Protein 2HDO (pdb70)

Secondary structure (DSSP, 8-state):
--SB---SBTTTEE-HHHHHH--HHHHTTT----HHHHHHH---TTT--TT---GGGHHHHHHHHHH----GGG-EEPTTHHHHHHHS-TTSB-EEE-SS-HHHHHH---S----EEE-GGGSS--TTSSHHHHHHHHHTT--GGGBEEEESSHHHHHHHHHHT-EEEEETT--TTGGGS--SEEESSGGGGGGG-

Sequence (196 aa):
TYQALFDIDGTLTNSQPAYTTVREVLATYGKPFSPAQAQKTFPAAEQATELGIAASEFDHFQQAQYEDVASHYDQIELYPGITSLFEQLPSELRLGIVTSSQRRNELESSGRSYPFRAVTISADDTPKRKPDPLPLLTALEKVNNVAPQNALFIGDSVSSDEQTAQAANVDFGLAVWGDPNADHQKVAHRRFQKPLDILELF

Radius of gyration: 16.52 Å; Cα contacts (8 Å, |Δi|>4): 335; chains: 1; bounding box: 40×35×42 Å

Structure (mmCIF, N/CA/C/O backbone):
data_2HDO
#
_entry.id   2HDO
#
_cell.length_a   86.890
_cell.length_b   86.890
_cell.length_c   47.190
_cell.angle_alpha   90.000
_cell.angle_beta   90.000
_cell.angle_gamma   120.000
#
_symmetry.space_group_name_H-M   'P 61'
#
loop_
_entity.id
_entity.type
_entity.pdbx_description
1 polymer 'Phosphoglycolate phosphatase'
2 non-polymer 'PHOSPHATE ION'
3 water water
#
loop_
_atom_site.group_PDB
_atom_site.id
_atom_site.type_symbol
_atom_site.label_atom_id
_atom_site.label_alt_id
_atom_site.label_comp_id
_atom_site.label_asym_id
_atom_site.label_entity_id
_atom_site.label_seq_id
_atom_site.pdbx_PDB_ins_code
_atom_site.Cartn_x
_atom_site.Cartn_y
_atom_site.Cartn_z
_atom_site.occupancy
_atom_site.B_iso_or_equiv
_atom_site.auth_seq_id
_atom_site.auth_comp_id
_atom_site.auth_asym_id
_atom_site.auth_atom_id
_atom_site.pdbx_PDB_model_num
ATOM 6 N N . THR A 1 3 ? 32.506 38.108 38.024 1.00 30.55 2 THR A N 1
ATOM 7 C CA . THR A 1 3 ? 32.126 37.314 36.838 1.00 28.03 2 THR A CA 1
ATOM 8 C C . THR A 1 3 ? 31.677 35.883 37.228 1.00 27.17 2 THR A C 1
ATOM 9 O O . THR A 1 3 ? 31.435 35.585 38.390 1.00 31.01 2 THR A O 1
ATOM 13 N N . TYR A 1 4 ? 31.587 34.993 36.258 1.00 20.79 3 TYR A N 1
ATOM 14 C CA . TYR A 1 4 ? 30.957 33.691 36.479 1.00 16.69 3 TYR A CA 1
ATOM 15 C C . TYR A 1 4 ? 31.903 32.655 37.108 1.00 15.18 3 TYR A C 1
ATOM 16 O O . TYR A 1 4 ? 33.117 32.683 36.874 1.00 15.79 3 TYR A O 1
ATOM 25 N N . GLN A 1 5 ? 31.309 31.741 37.891 1.00 12.52 4 GLN A N 1
ATOM 26 C CA . GLN A 1 5 ? 32.004 30.586 38.451 1.00 13.51 4 GLN A CA 1
ATOM 27 C C . GLN A 1 5 ? 31.926 29.342 37.557 1.00 13.28 4 GLN A C 1
ATOM 28 O O . GLN A 1 5 ? 32.758 28.437 37.679 1.00 12.96 4 GLN A O 1
ATOM 34 N N . ALA A 1 6 ? 30.909 29.292 36.697 1.00 14.39 5 ALA A N 1
ATOM 35 C CA . ALA A 1 6 ? 30.732 28.166 35.813 1.00 12.63 5 ALA A CA 1
ATOM 36 C C . ALA A 1 6 ? 30.289 28.611 34.441 1.00 12.82 5 ALA A C 1
ATOM 37 O O . ALA A 1 6 ? 29.509 29.571 34.301 1.00 12.29 5 ALA A O 1
ATOM 39 N N . LEU A 1 7 ? 30.770 27.874 33.446 1.00 11.25 6 LEU A N 1
ATOM 40 C CA . LEU A 1 7 ? 30.332 27.987 32.066 1.00 10.73 6 LEU A CA 1
ATOM 41 C C . LEU A 1 7 ? 29.845 26.638 31.610 1.00 13.22 6 LEU A C 1
ATOM 42 O O . LEU A 1 7 ? 30.587 25.670 31.682 1.00 13.84 6 LEU A O 1
ATOM 55 N N . PHE A 1 9 ? 28.076 24.602 28.332 1.00 12.23 8 PHE A N 1
ATOM 56 C CA . PHE A 1 9 ? 28.031 24.712 26.899 1.00 10.18 8 PHE A CA 1
ATOM 57 C C . PHE A 1 9 ? 27.071 23.671 26.315 1.00 13.00 8 PHE A C 1
ATOM 58 O O . PHE A 1 9 ? 27.067 22.531 26.729 1.00 12.17 8 PHE A O 1
ATOM 66 N N . ASP A 1 10 ? 26.292 24.096 25.335 1.00 14.02 9 ASP A N 1
ATOM 67 C CA . ASP A 1 10 ? 25.685 23.157 24.346 1.00 16.88 9 ASP A CA 1
ATOM 68 C C . ASP A 1 10 ? 26.744 22.681 23.355 1.00 17.09 9 ASP A C 1
ATOM 69 O O . ASP A 1 10 ? 27.787 23.305 23.234 1.00 17.40 9 ASP A O 1
ATOM 74 N N . ILE A 1 11 ? 26.500 21.586 22.625 1.00 16.60 10 ILE A N 1
ATOM 75 C CA . ILE A 1 11 ? 27.483 21.091 21.690 1.00 15.07 10 ILE A CA 1
ATOM 76 C C . ILE A 1 11 ? 27.155 21.548 20.272 1.00 15.04 10 ILE A C 1
ATOM 77 O O . ILE A 1 11 ? 27.911 22.291 19.647 1.00 15.95 10 ILE A O 1
ATOM 82 N N . ASP A 1 12 ? 26.007 21.126 19.787 1.00 13.51 11 ASP A N 1
ATOM 83 C CA . ASP A 1 12 ? 25.690 21.306 18.365 1.00 16.74 11 ASP A CA 1
ATOM 84 C C . ASP A 1 12 ? 25.417 22.749 18.033 1.00 17.79 11 ASP A C 1
ATOM 85 O O . ASP A 1 12 ? 24.539 23.357 18.635 1.00 19.02 11 ASP A O 1
ATOM 90 N N . GLY A 1 13 ? 26.145 23.308 17.062 1.00 15.50 12 GLY A N 1
ATOM 91 C CA . GLY A 1 13 ? 25.991 24.729 16.729 1.00 16.91 12 GLY A CA 1
ATOM 92 C C . GLY A 1 13 ? 26.711 25.704 17.627 1.00 15.61 12 GLY A C 1
ATOM 93 O O . GLY A 1 13 ? 26.585 26.925 17.472 1.00 17.68 12 GLY A O 1
ATOM 94 N N . THR A 1 14 ? 27.483 25.180 18.577 1.00 13.88 13 THR A N 1
ATOM 95 C CA . THR A 1 14 ? 28.195 26.005 19.556 1.00 13.70 13 THR A CA 1
ATOM 96 C C . THR A 1 14 ? 29.664 25.565 19.597 1.00 13.22 13 THR A C 1
ATOM 97 O O . THR A 1 14 ? 30.549 26.318 19.239 1.00 14.80 13 THR A O 1
ATOM 101 N N . LEU A 1 15 ? 29.926 24.332 20.000 1.00 12.47 14 LEU A N 1
ATOM 102 C CA . LEU A 1 15 ? 31.269 23.756 19.982 1.00 12.30 14 LEU A CA 1
ATOM 103 C C . LEU A 1 15 ? 31.555 23.140 18.627 1.00 11.71 14 LEU A C 1
ATOM 104 O O . LEU A 1 15 ? 32.652 23.312 18.079 1.00 13.14 14 LEU A O 1
ATOM 109 N N . THR A 1 16 ? 30.593 22.377 18.123 1.00 12.78 15 THR A N 1
ATOM 110 C CA . THR A 1 16 ? 30.750 21.701 16.850 1.00 12.93 15 THR A CA 1
ATOM 111 C C . THR A 1 16 ? 29.890 22.280 15.769 1.00 13.57 15 THR A C 1
ATOM 112 O O . THR A 1 16 ? 28.722 22.684 15.996 1.00 13.25 15 THR A O 1
ATOM 116 N N . ASN A 1 17 ? 30.487 22.278 14.591 1.00 13.39 16 ASN A N 1
ATOM 117 C CA . ASN A 1 17 ? 29.815 22.676 13.369 1.00 13.46 16 ASN A CA 1
ATOM 118 C C . ASN A 1 17 ? 29.152 21.451 12.759 1.00 13.92 16 ASN A C 1
ATOM 119 O O . ASN A 1 17 ? 29.618 20.917 11.756 1.00 14.65 16 ASN A O 1
ATOM 124 N N . SER A 1 18 ? 28.059 21.048 13.388 1.00 13.23 17 SER A N 1
ATOM 125 C CA . SER A 1 18 ? 27.391 19.778 13.057 1.00 13.05 17 SER A CA 1
ATOM 126 C C . SER A 1 18 ? 26.207 19.833 12.074 1.00 11.99 17 SER A C 1
ATOM 127 O O . SER A 1 18 ? 25.693 18.782 11.705 1.00 12.24 17 SER A O 1
ATOM 130 N N . GLN A 1 19 ? 25.777 21.012 11.651 1.00 12.00 18 GLN A N 1
ATOM 131 C CA . GLN A 1 19 ? 24.636 21.117 10.786 1.00 13.51 18 GLN A CA 1
ATOM 132 C C . GLN A 1 19 ? 24.868 20.379 9.486 1.00 12.56 18 GLN A C 1
ATOM 133 O O . GLN A 1 19 ? 23.939 19.756 8.966 1.00 13.91 18 GLN A O 1
ATOM 139 N N . PRO A 1 20 ? 26.057 20.491 8.883 1.00 13.27 19 PRO A N 1
ATOM 140 C CA . PRO A 1 20 ? 26.230 19.686 7.658 1.00 14.59 19 PRO A CA 1
ATOM 141 C C . PRO A 1 20 ? 25.988 18.176 7.831 1.00 13.55 19 PRO A C 1
ATOM 142 O O . PRO A 1 20 ? 25.250 17.577 7.044 1.00 13.76 19 PRO A O 1
ATOM 146 N N . ALA A 1 21 ? 26.600 17.563 8.838 1.00 14.46 20 ALA A N 1
ATOM 147 C CA . ALA A 1 21 ? 26.391 16.117 9.117 1.00 12.51 20 ALA A CA 1
ATOM 148 C C . ALA A 1 21 ? 24.928 15.826 9.449 1.00 14.64 20 ALA A C 1
ATOM 149 O O . ALA A 1 21 ? 24.342 14.867 8.927 1.00 16.00 20 ALA A O 1
ATOM 151 N N . TYR A 1 22 ? 24.314 16.693 10.261 1.00 13.93 21 TYR A N 1
ATOM 152 C CA . TYR A 1 22 ? 22.890 16.574 10.573 1.00 14.59 21 TYR A CA 1
ATOM 153 C C . TYR A 1 22 ? 22.047 16.511 9.318 1.00 14.16 21 TYR A C 1
ATOM 154 O O . TYR A 1 22 ? 21.101 15.719 9.219 1.00 15.26 21 TYR A O 1
ATOM 163 N N . THR A 1 23 ? 22.378 17.383 8.386 1.00 10.25 22 THR A N 1
ATOM 164 C CA . THR A 1 23 ? 21.625 17.479 7.158 1.00 14.05 22 THR A CA 1
ATOM 165 C C . THR A 1 23 ? 21.672 16.153 6.406 1.00 11.05 22 THR A C 1
ATOM 166 O O . THR A 1 23 ? 20.654 15.642 5.980 1.00 13.65 22 THR A O 1
ATOM 170 N N . THR A 1 24 ? 22.880 15.625 6.218 1.00 13.12 23 THR A N 1
ATOM 171 C CA . THR A 1 24 ? 23.100 14.360 5.503 1.00 14.25 23 THR A CA 1
ATOM 172 C C . THR A 1 24 ? 22.332 13.212 6.200 1.00 10.43 23 THR A C 1
ATOM 173 O O . THR A 1 24 ? 21.659 12.419 5.590 1.00 15.14 23 THR A O 1
ATOM 177 N N . VAL A 1 25 ? 22.410 13.173 7.511 1.00 11.55 24 VAL A N 1
ATOM 178 C CA . VAL A 1 25 ? 21.849 12.074 8.266 1.00 12.75 24 VAL A CA 1
ATOM 179 C C . VAL A 1 25 ? 20.331 12.177 8.212 1.00 13.40 24 VAL A C 1
ATOM 180 O O . VAL A 1 25 ? 19.653 11.209 7.929 1.00 12.23 24 VAL A O 1
ATOM 192 N N . ARG A 1 27 ? 18.428 13.567 6.035 1.00 11.98 26 ARG A N 1
ATOM 193 C CA . ARG A 1 27 ? 17.930 13.315 4.666 1.00 11.56 26 ARG A CA 1
ATOM 194 C C . ARG A 1 27 ? 17.836 11.808 4.468 1.00 12.82 26 ARG A C 1
ATOM 195 O O . ARG A 1 27 ? 16.882 11.289 3.854 1.00 17.67 26 ARG A O 1
ATOM 203 N N . GLU A 1 28 ? 18.840 11.097 4.967 1.00 13.36 27 GLU A N 1
ATOM 204 C CA . GLU A 1 28 ? 18.905 9.654 4.823 1.00 14.61 27 GLU A CA 1
ATOM 205 C C . GLU A 1 28 ? 17.765 8.968 5.606 1.00 13.89 27 GLU A C 1
ATOM 206 O O . GLU A 1 28 ? 17.073 8.126 5.072 1.00 15.42 27 GLU A O 1
ATOM 212 N N . VAL A 1 29 ? 17.561 9.359 6.861 1.00 11.90 28 VAL A N 1
ATOM 213 C CA . VAL A 1 29 ? 16.416 8.859 7.642 1.00 11.31 28 VAL A CA 1
ATOM 214 C C . VAL A 1 29 ? 15.089 9.199 6.987 1.00 14.27 28 VAL A C 1
ATOM 215 O O . VAL A 1 29 ? 14.202 8.355 6.861 1.00 13.09 28 VAL A O 1
ATOM 219 N N . LEU A 1 30 ? 14.934 10.453 6.579 1.00 11.63 29 LEU A N 1
ATOM 220 C CA . LEU A 1 30 ? 13.668 10.894 6.018 1.00 14.67 29 LEU A CA 1
ATOM 221 C C . LEU A 1 30 ? 13.273 10.147 4.768 1.00 13.96 29 LEU A C 1
ATOM 222 O O . LEU A 1 30 ? 12.096 9.947 4.510 1.00 13.55 29 LEU A O 1
ATOM 227 N N . ALA A 1 31 ? 14.245 9.697 3.988 1.00 14.31 30 ALA A N 1
ATOM 228 C CA . ALA A 1 31 ? 13.953 8.900 2.805 1.00 15.49 30 ALA A CA 1
ATOM 229 C C . ALA A 1 31 ? 13.149 7.630 3.154 1.00 15.27 30 ALA A C 1
ATOM 230 O O . ALA A 1 31 ? 12.296 7.218 2.383 1.00 16.72 30 ALA A O 1
ATOM 232 N N . THR A 1 32 ? 13.372 7.050 4.336 1.00 14.78 31 THR A N 1
ATOM 233 C CA . THR A 1 32 ? 12.642 5.823 4.748 1.00 13.91 31 THR A CA 1
ATOM 234 C C . THR A 1 32 ? 11.183 6.102 5.207 1.00 13.31 31 THR A C 1
ATOM 235 O O . THR A 1 32 ? 10.423 5.168 5.503 1.00 14.23 31 THR A O 1
ATOM 239 N N . TYR A 1 33 ? 10.830 7.380 5.286 1.00 13.18 32 TYR A N 1
ATOM 240 C CA . TYR A 1 33 ? 9.476 7.873 5.587 1.00 15.20 32 TYR A CA 1
ATOM 241 C C . TYR A 1 33 ? 8.910 8.566 4.355 1.00 15.61 32 TYR A C 1
ATOM 242 O O . TYR A 1 33 ? 7.906 9.255 4.443 1.00 18.83 32 TYR A O 1
ATOM 251 N N . GLY A 1 34 ? 9.564 8.406 3.210 1.00 16.52 33 GLY A N 1
ATOM 252 C CA . GLY A 1 34 ? 9.075 8.923 1.955 1.00 18.79 33 GLY A CA 1
ATOM 253 C C . GLY A 1 34 ? 9.097 10.423 1.845 1.00 20.26 33 GLY A C 1
ATOM 254 O O . GLY A 1 34 ? 8.266 11.001 1.159 1.00 24.50 33 GLY A O 1
ATOM 255 N N . LYS A 1 35 ? 10.063 11.057 2.511 1.00 17.08 34 LYS A N 1
ATOM 256 C CA . LYS A 1 35 ? 10.120 12.514 2.568 1.00 18.13 34 LYS A CA 1
ATOM 257 C C . LYS A 1 35 ? 11.487 13.017 2.126 1.00 17.99 34 LYS A C 1
ATOM 258 O O . LYS A 1 35 ? 12.489 12.409 2.441 1.00 17.14 34 LYS A O 1
ATOM 264 N N . PRO A 1 36 ? 11.519 14.146 1.397 1.00 19.04 35 PRO A N 1
ATOM 265 C CA . PRO A 1 36 ? 12.777 14.807 1.087 1.00 20.18 35 PRO A CA 1
ATOM 266 C C . PRO A 1 36 ? 13.194 15.658 2.283 1.00 20.47 35 PRO A C 1
ATOM 267 O O . PRO A 1 36 ? 12.497 15.683 3.277 1.00 20.11 35 PRO A O 1
ATOM 271 N N . PHE A 1 37 ? 14.321 16.340 2.169 1.00 17.28 36 PHE A N 1
ATOM 272 C CA . PHE A 1 37 ? 14.811 17.227 3.210 1.00 16.97 36 PHE A CA 1
ATOM 273 C C . PHE A 1 37 ? 15.563 18.354 2.523 1.00 21.57 36 PHE A C 1
ATOM 274 O O . PHE A 1 37 ? 16.701 18.172 2.109 1.00 19.01 36 PHE A O 1
ATOM 282 N N . SER A 1 38 ? 14.900 19.500 2.374 1.00 22.19 37 SER A N 1
ATOM 283 C CA . SER A 1 38 ? 15.510 20.664 1.767 1.00 21.07 37 SER A CA 1
ATOM 284 C C . SER A 1 38 ? 16.493 21.353 2.718 1.00 22.05 37 SER A C 1
ATOM 285 O O . SER A 1 38 ? 16.427 21.202 3.949 1.00 23.73 37 SER A O 1
ATOM 288 N N . PRO A 1 39 ? 17.419 22.123 2.153 1.00 22.55 38 PRO A N 1
ATOM 289 C CA . PRO A 1 39 ? 18.292 23.008 2.909 1.00 21.91 38 PRO A CA 1
ATOM 290 C C . PRO A 1 39 ? 17.545 23.932 3.879 1.00 21.40 38 PRO A C 1
ATOM 291 O O . PRO A 1 39 ? 17.966 24.076 5.041 1.00 19.45 38 PRO A O 1
ATOM 295 N N . ALA A 1 40 ? 16.447 24.526 3.421 1.00 22.88 39 ALA A N 1
ATOM 296 C CA . ALA A 1 40 ? 15.579 25.337 4.283 1.00 20.95 39 ALA A CA 1
ATOM 297 C C . ALA A 1 40 ? 15.086 24.544 5.479 1.00 20.48 39 ALA A C 1
ATOM 298 O O . ALA A 1 40 ? 15.107 25.043 6.612 1.00 18.87 39 ALA A O 1
ATOM 300 N N . GLN A 1 41 ? 14.650 23.317 5.232 1.00 18.40 40 GLN A N 1
ATOM 301 C CA . GLN A 1 41 ? 14.152 22.462 6.303 1.00 15.76 40 GLN A CA 1
ATOM 302 C C . GLN A 1 41 ? 15.254 22.069 7.277 1.00 16.52 40 GLN A C 1
ATOM 303 O O . GLN A 1 41 ? 15.024 21.990 8.471 1.00 16.76 40 GLN A O 1
ATOM 309 N N . ALA A 1 42 ? 16.453 21.851 6.765 1.00 17.99 41 ALA A N 1
ATOM 310 C CA . ALA A 1 42 ? 17.616 21.542 7.592 1.00 16.22 41 ALA A CA 1
ATOM 311 C C . ALA A 1 42 ? 17.974 22.712 8.503 1.00 17.18 41 ALA A C 1
ATOM 312 O O . ALA A 1 42 ? 18.181 22.530 9.717 1.00 18.03 41 ALA A O 1
ATOM 314 N N . GLN A 1 43 ? 17.976 23.921 7.935 1.00 17.50 42 GLN A N 1
ATOM 315 C CA . GLN A 1 43 ? 18.239 25.131 8.721 1.00 20.28 42 GLN A CA 1
ATOM 316 C C . GLN A 1 43 ? 17.191 25.347 9.808 1.00 18.26 42 GLN A C 1
ATOM 317 O O . GLN A 1 43 ? 17.522 25.695 10.951 1.00 18.04 42 GLN A O 1
ATOM 321 N N . LYS A 1 44 ? 15.936 25.144 9.453 1.00 18.03 43 LYS A N 1
ATOM 322 C CA . LYS A 1 44 ? 14.821 25.322 10.384 1.00 17.68 43 LYS A CA 1
ATOM 323 C C . LYS A 1 44 ? 14.858 24.326 11.524 1.00 16.90 43 LYS A C 1
ATOM 324 O O . LYS A 1 44 ? 14.654 24.705 12.693 1.00 16.40 43 LYS A O 1
ATOM 328 N N . THR A 1 45 ? 15.111 23.049 11.218 1.00 14.25 44 THR A N 1
ATOM 329 C CA . THR A 1 45 ? 14.956 21.986 12.229 1.00 12.79 44 THR A CA 1
ATOM 330 C C . THR A 1 45 ? 16.210 21.719 13.068 1.00 13.52 44 THR A C 1
ATOM 331 O O . THR A 1 45 ? 16.111 21.185 14.181 1.00 13.85 44 THR A O 1
ATOM 335 N N . PHE A 1 46 ? 17.375 22.119 12.591 1.00 14.48 45 PHE A N 1
ATOM 336 C CA . PHE A 1 46 ? 18.609 21.820 13.288 1.00 13.48 45 PHE A CA 1
ATOM 337 C C . PHE A 1 46 ? 18.630 22.209 14.764 1.00 13.42 45 PHE A C 1
ATOM 338 O O . PHE A 1 46 ? 19.046 21.427 15.592 1.00 16.43 45 PHE A O 1
ATOM 346 N N . PRO A 1 47 ? 18.218 23.449 15.097 1.00 14.57 46 PRO A N 1
ATOM 347 C CA . PRO A 1 47 ? 18.253 23.876 16.500 1.00 15.06 46 PRO A CA 1
ATOM 348 C C . PRO A 1 47 ? 17.086 23.376 17.384 1.00 17.52 46 PRO A C 1
ATOM 349 O O . PRO A 1 47 ? 17.042 23.668 18.603 1.00 17.97 46 PRO A O 1
ATOM 361 N N . ALA A 1 49 ? 14.452 20.801 19.418 1.00 19.91 48 ALA A N 1
ATOM 362 C CA . ALA A 1 49 ? 14.363 19.500 20.095 1.00 18.60 48 ALA A CA 1
ATOM 363 C C . ALA A 1 49 ? 13.828 18.494 19.090 1.00 16.89 48 ALA A C 1
ATOM 364 O O . ALA A 1 49 ? 13.011 18.850 18.277 1.00 18.10 48 ALA A O 1
ATOM 366 N N . ALA A 1 50 ? 14.233 17.247 19.209 1.00 17.95 49 ALA A N 1
ATOM 367 C CA . ALA A 1 50 ? 13.843 16.237 18.235 1.00 18.05 49 ALA A CA 1
ATOM 368 C C . ALA A 1 50 ? 12.335 16.099 18.097 1.00 18.90 49 ALA A C 1
ATOM 369 O O . ALA A 1 50 ? 11.828 15.912 16.994 1.00 19.89 49 ALA A O 1
ATOM 371 N N . GLU A 1 51 ? 11.637 16.161 19.218 1.00 19.11 50 GLU A N 1
ATOM 372 C CA . GLU A 1 51 ? 10.163 16.021 19.227 1.00 20.97 50 GLU A CA 1
ATOM 373 C C . GLU A 1 51 ? 9.527 17.157 18.381 1.00 19.21 50 GLU A C 1
ATOM 374 O O . GLU A 1 51 ? 8.600 16.923 17.611 1.00 17.69 50 GLU A O 1
ATOM 378 N N . GLN A 1 52 ? 10.042 18.381 18.496 1.00 17.51 51 GLN A N 1
ATOM 379 C CA . GLN A 1 52 ? 9.559 19.494 17.686 1.00 15.72 51 GLN A CA 1
ATOM 380 C C . GLN A 1 52 ? 9.877 19.325 16.200 1.00 12.99 51 GLN A C 1
ATOM 381 O O . GLN A 1 52 ? 9.045 19.540 15.313 1.00 15.04 51 GLN A O 1
ATOM 387 N N . ALA A 1 53 ? 11.116 18.948 15.920 1.00 12.31 52 ALA A N 1
ATOM 388 C CA . ALA A 1 53 ? 11.535 18.766 14.545 1.00 12.83 52 ALA A CA 1
ATOM 389 C C . ALA A 1 53 ? 10.734 17.664 13.856 1.00 11.84 52 ALA A C 1
ATOM 390 O O . ALA A 1 53 ? 10.326 17.813 12.720 1.00 13.10 52 ALA A O 1
ATOM 400 N N . THR A 1 55 ? 7.841 16.646 14.576 1.00 12.69 54 THR A N 1
ATOM 401 C CA . THR A 1 55 ? 6.489 17.157 14.414 1.00 10.78 54 THR A CA 1
ATOM 402 C C . THR A 1 55 ? 6.446 18.101 13.189 1.00 13.23 54 THR A C 1
ATOM 403 O O . THR A 1 55 ? 5.584 17.987 12.328 1.00 13.50 54 THR A O 1
ATOM 407 N N . GLU A 1 56 ? 7.406 19.012 13.108 1.00 12.12 55 GLU A N 1
ATOM 408 C CA . GLU A 1 56 ? 7.445 19.992 12.047 1.00 11.31 55 GLU A CA 1
ATOM 409 C C . GLU A 1 56 ? 7.537 19.314 10.694 1.00 12.30 55 GLU A C 1
ATOM 410 O O . GLU A 1 56 ? 6.949 19.796 9.739 1.00 15.44 55 GLU A O 1
ATOM 416 N N . LEU A 1 57 ? 8.273 18.200 10.646 1.00 12.44 56 LEU A N 1
ATOM 417 C CA . LEU A 1 57 ? 8.471 17.455 9.404 1.00 13.87 56 LEU A CA 1
ATOM 418 C C . LEU A 1 57 ? 7.314 16.514 9.039 1.00 15.21 56 LEU A C 1
ATOM 419 O O . LEU A 1 57 ? 7.349 15.868 7.984 1.00 18.34 56 LEU A O 1
ATOM 424 N N . GLY A 1 58 ? 6.318 16.407 9.904 1.00 14.12 57 GLY A N 1
ATOM 425 C CA . GLY A 1 58 ? 5.117 15.632 9.607 1.00 13.83 57 GLY A CA 1
ATOM 426 C C . GLY A 1 58 ? 5.280 14.133 9.766 1.00 13.47 57 GLY A C 1
ATOM 427 O O . GLY A 1 58 ? 4.508 13.366 9.212 1.00 16.22 57 GLY A O 1
ATOM 428 N N . ILE A 1 59 ? 6.257 13.720 10.554 1.00 12.85 58 ILE A N 1
ATOM 429 C CA . ILE A 1 59 ? 6.420 12.315 10.891 1.00 14.52 58 ILE A CA 1
ATOM 430 C C . ILE A 1 59 ? 5.237 11.824 11.724 1.00 15.64 58 ILE A C 1
ATOM 431 O O . ILE A 1 59 ? 4.807 12.499 12.674 1.00 16.03 58 ILE A O 1
ATOM 436 N N . ALA A 1 60 ? 4.697 10.656 11.366 1.00 15.04 59 ALA A N 1
ATOM 437 C CA . ALA A 1 60 ? 3.636 10.043 12.164 1.00 16.54 59 ALA A CA 1
ATOM 438 C C . ALA A 1 60 ? 4.068 9.968 13.633 1.00 13.74 59 ALA A C 1
ATOM 439 O O . ALA A 1 60 ? 5.171 9.509 13.934 1.00 17.47 59 ALA A O 1
ATOM 441 N N . ALA A 1 61 ? 3.221 10.416 14.558 1.00 15.74 60 ALA A N 1
ATOM 442 C CA . ALA A 1 61 ? 3.627 10.536 15.955 1.00 17.11 60 ALA A CA 1
ATOM 443 C C . ALA A 1 61 ? 4.026 9.169 16.583 1.00 20.52 60 ALA A C 1
ATOM 444 O O . ALA A 1 61 ? 4.870 9.099 17.478 1.00 20.43 60 ALA A O 1
ATOM 446 N N . SER A 1 62 ? 3.404 8.100 16.105 1.00 20.01 61 SER A N 1
ATOM 447 C CA . SER A 1 62 ? 3.709 6.738 16.542 1.00 20.70 61 SER A CA 1
ATOM 448 C C . SER A 1 62 ? 5.095 6.234 16.113 1.00 22.55 61 SER A C 1
ATOM 449 O O . SER A 1 62 ? 5.566 5.214 16.615 1.00 21.21 61 SER A O 1
ATOM 452 N N . GLU A 1 63 ? 5.736 6.940 15.187 1.00 20.08 62 GLU A N 1
ATOM 453 C CA . GLU A 1 63 ? 7.022 6.517 14.625 1.00 18.15 62 GLU A CA 1
ATOM 454 C C . GLU A 1 63 ? 8.233 7.267 15.185 1.00 17.38 62 GLU A C 1
ATOM 455 O O . GLU A 1 63 ? 9.367 7.013 14.771 1.00 16.51 62 GLU A O 1
ATOM 459 N N . PHE A 1 64 ? 8.009 8.184 16.128 1.00 17.53 63 PHE A N 1
ATOM 460 C CA . PHE A 1 64 ? 9.054 9.038 16.659 1.00 15.32 63 PHE A CA 1
ATOM 461 C C . PHE A 1 64 ? 10.218 8.250 17.259 1.00 14.36 63 PHE A C 1
ATOM 462 O O . PHE A 1 64 ? 11.382 8.570 17.004 1.00 16.20 63 PHE A O 1
ATOM 470 N N . ASP A 1 65 ? 9.926 7.206 18.037 1.00 14.74 64 ASP A N 1
ATOM 471 C CA . ASP A 1 65 ? 11.002 6.453 18.694 1.00 17.20 64 ASP A CA 1
ATOM 472 C C . ASP A 1 65 ? 11.877 5.742 17.661 1.00 17.35 64 ASP A C 1
ATOM 473 O O . ASP A 1 65 ? 13.104 5.734 17.779 1.00 17.82 64 ASP A O 1
ATOM 478 N N . HIS A 1 66 ? 11.245 5.192 16.633 1.00 16.96 65 HIS A N 1
ATOM 479 C CA . HIS A 1 66 ? 11.990 4.524 15.567 1.00 17.63 65 HIS A CA 1
ATOM 480 C C . HIS A 1 66 ? 12.852 5.491 14.786 1.00 16.24 65 HIS A C 1
ATOM 481 O O . HIS A 1 66 ? 14.042 5.243 14.595 1.00 15.40 65 HIS A O 1
ATOM 488 N N . PHE A 1 67 ? 12.254 6.601 14.368 1.00 13.98 66 PHE A N 1
ATOM 489 C CA . PHE A 1 67 ? 12.989 7.679 13.690 1.00 13.84 66 PHE A CA 1
ATOM 490 C C . PHE A 1 67 ? 14.244 8.078 14.468 1.00 13.49 66 PHE A C 1
ATOM 491 O O . PHE A 1 67 ? 15.326 8.181 13.908 1.00 14.84 66 PHE A O 1
ATOM 499 N N . GLN A 1 68 ? 14.113 8.287 15.773 1.00 15.19 67 GLN A N 1
ATOM 500 C CA A GLN A 1 68 ? 15.267 8.716 16.559 0.50 14.97 67 GLN A CA 1
ATOM 501 C CA B GLN A 1 68 ? 15.239 8.691 16.616 0.50 16.72 67 GLN A CA 1
ATOM 502 C C . GLN A 1 68 ? 16.343 7.631 16.641 1.00 14.92 67 GLN A C 1
ATOM 503 O O . GLN A 1 68 ? 17.528 7.951 16.633 1.00 17.91 67 GLN A O 1
ATOM 514 N N . ALA A 1 69 ? 15.936 6.364 16.683 1.00 17.24 68 ALA A N 1
ATOM 515 C CA . ALA A 1 69 ? 16.871 5.245 16.680 1.00 14.71 68 ALA A CA 1
ATOM 516 C C . ALA A 1 69 ? 17.649 5.189 15.357 1.00 15.71 68 ALA A C 1
ATOM 517 O O . ALA A 1 69 ? 18.854 5.008 15.336 1.00 17.17 68 ALA A O 1
ATOM 519 N N . GLN A 1 70 ? 16.939 5.340 14.254 1.00 15.02 69 GLN A N 1
ATOM 520 C CA . GLN A 1 70 ? 17.584 5.399 12.954 1.00 13.24 69 GLN A CA 1
ATOM 521 C C . GLN A 1 70 ? 18.592 6.532 12.891 1.00 14.37 69 GLN A C 1
ATOM 522 O O . GLN A 1 70 ? 19.716 6.348 12.416 1.00 15.56 69 GLN A O 1
ATOM 528 N N . TYR A 1 71 ? 18.192 7.692 13.396 1.00 13.80 70 TYR A N 1
ATOM 529 C CA . TYR A 1 71 ? 19.021 8.853 13.339 1.00 13.31 70 TYR A CA 1
ATOM 530 C C . TYR A 1 71 ? 20.282 8.590 14.091 1.00 13.72 70 TYR A C 1
ATOM 531 O O . TYR A 1 71 ? 21.369 8.900 13.600 1.00 13.92 70 TYR A O 1
ATOM 540 N N . GLU A 1 72 ? 20.158 8.034 15.301 1.00 15.14 71 GLU A N 1
ATOM 541 C CA . GLU A 1 72 ? 21.365 7.803 16.102 1.00 17.68 71 GLU A CA 1
ATOM 542 C C . GLU A 1 72 ? 22.297 6.780 15.449 1.00 16.73 71 GLU A C 1
ATOM 543 O O . GLU A 1 72 ? 23.525 6.910 15.480 1.00 17.77 71 GLU A O 1
ATOM 546 N N . ASP A 1 73 ? 21.695 5.767 14.844 1.00 17.24 72 ASP A N 1
ATOM 547 C CA . ASP A 1 73 ? 22.463 4.722 14.165 1.00 17.57 72 ASP A CA 1
ATOM 548 C C . ASP A 1 73 ? 23.279 5.241 12.994 1.00 16.14 72 ASP A C 1
ATOM 549 O O . ASP A 1 73 ? 24.455 4.913 12.866 1.00 20.96 72 ASP A O 1
ATOM 554 N N . VAL A 1 74 ? 22.678 6.097 12.175 1.00 13.71 73 VAL A N 1
ATOM 555 C CA . VAL A 1 74 ? 23.346 6.681 11.015 1.00 15.04 73 VAL A CA 1
ATOM 556 C C . VAL A 1 74 ? 24.368 7.727 11.423 1.00 13.33 73 VAL A C 1
ATOM 557 O O . VAL A 1 74 ? 25.480 7.783 10.888 1.00 16.42 73 VAL A O 1
ATOM 569 N N . ALA A 1 76 ? 26.167 7.847 13.964 1.00 15.19 75 ALA A N 1
ATOM 570 C CA . ALA A 1 76 ? 27.402 7.304 14.538 1.00 17.31 75 ALA A CA 1
ATOM 571 C C . ALA A 1 76 ? 28.453 6.959 13.450 1.00 15.73 75 ALA A C 1
ATOM 572 O O . ALA A 1 76 ? 29.646 6.767 13.755 1.00 15.27 75 ALA A O 1
ATOM 574 N N . SER A 1 77 ? 28.054 6.974 12.181 1.00 16.52 76 SER A N 1
ATOM 575 C CA . SER A 1 77 ? 29.008 6.895 11.058 1.00 14.73 76 SER A CA 1
ATOM 576 C C . SER A 1 77 ? 29.505 8.216 10.480 1.00 17.80 76 SER A C 1
ATOM 577 O O . SER A 1 77 ? 30.240 8.204 9.489 1.00 17.71 76 SER A O 1
ATOM 580 N N . HIS A 1 78 ? 29.108 9.336 11.069 1.00 13.30 77 HIS A N 1
ATOM 581 C CA . HIS A 1 78 ? 29.361 10.664 10.482 1.00 13.84 77 HIS A CA 1
ATOM 582 C C . HIS A 1 78 ? 30.133 11.626 11.361 1.00 15.64 77 HIS A C 1
ATOM 583 O O . HIS A 1 78 ? 30.237 12.794 11.037 1.00 16.70 77 HIS A O 1
ATOM 590 N N . TYR A 1 79 ? 30.699 11.160 12.459 1.00 16.20 78 TYR A N 1
ATOM 591 C CA . TYR A 1 79 ? 31.458 12.059 13.314 1.00 17.29 78 TYR A CA 1
ATOM 592 C C . TYR A 1 79 ? 32.634 12.709 12.600 1.00 20.17 78 TYR A C 1
ATOM 593 O O . TYR A 1 79 ? 33.009 13.850 12.942 1.00 21.86 78 TYR A O 1
ATOM 602 N N . ASP A 1 80 ? 33.218 12.037 11.612 1.00 21.15 79 ASP A N 1
ATOM 603 C CA . ASP A 1 80 ? 34.329 12.644 10.849 1.00 21.86 79 ASP A CA 1
ATOM 604 C C . ASP A 1 80 ? 33.891 13.799 9.924 1.00 24.36 79 ASP A C 1
ATOM 605 O O . ASP A 1 80 ? 34.742 14.507 9.368 1.00 29.35 79 ASP A O 1
ATOM 607 N N . GLN A 1 81 ? 32.586 13.957 9.724 1.00 20.74 80 GLN A N 1
ATOM 608 C CA . GLN A 1 81 ? 32.002 15.066 8.978 1.00 22.30 80 GLN A CA 1
ATOM 609 C C . GLN A 1 81 ? 31.740 16.248 9.913 1.00 18.79 80 GLN A C 1
ATOM 610 O O . GLN A 1 81 ? 31.197 17.260 9.481 1.00 19.32 80 GLN A O 1
ATOM 616 N N . ILE A 1 82 ? 32.074 16.108 11.195 1.00 16.73 81 ILE A N 1
ATOM 617 C CA . ILE A 1 82 ? 31.830 17.156 12.191 1.00 13.51 81 ILE A CA 1
ATOM 618 C C . ILE A 1 82 ? 33.157 17.633 12.711 1.00 14.28 81 ILE A C 1
ATOM 619 O O . ILE A 1 82 ? 33.960 16.860 13.188 1.00 17.55 81 ILE A O 1
ATOM 624 N N . GLU A 1 83 ? 33.400 18.925 12.582 1.00 18.14 82 GLU A N 1
ATOM 625 C CA . GLU A 1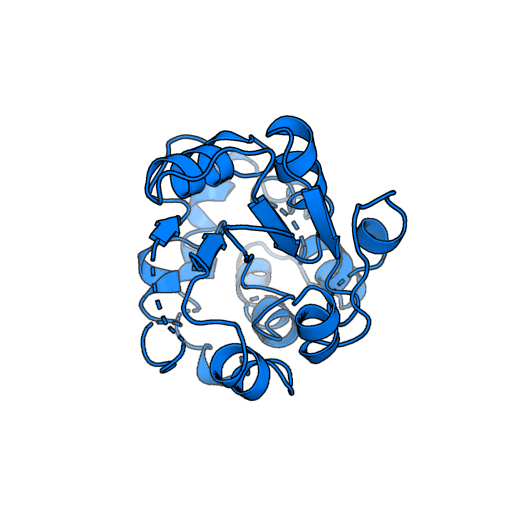 83 ? 34.619 19.514 13.101 1.00 18.41 82 GLU A CA 1
ATOM 626 C C . GLU A 1 83 ? 34.212 20.543 14.148 1.00 16.54 82 GLU A C 1
ATOM 627 O O . GLU A 1 83 ? 33.080 21.076 14.125 1.00 15.79 82 GLU A O 1
ATOM 631 N N . LEU A 1 84 ? 35.125 20.831 15.069 1.00 15.31 83 LEU A N 1
ATOM 632 C CA . LEU A 1 84 ? 34.947 21.997 15.948 1.00 15.88 83 LEU A CA 1
ATOM 633 C C . LEU A 1 84 ? 34.963 23.288 15.137 1.00 15.84 83 LEU A C 1
ATOM 634 O O . LEU A 1 84 ? 35.648 23.408 14.128 1.00 17.41 83 LEU A O 1
ATOM 639 N N . TYR A 1 85 ? 34.227 24.285 15.593 1.00 14.78 84 TYR A N 1
ATOM 640 C CA . TYR A 1 85 ? 34.418 25.646 15.067 1.00 14.52 84 TYR A CA 1
ATOM 641 C C . TYR A 1 85 ? 35.836 26.118 15.357 1.00 15.07 84 TYR A C 1
ATOM 642 O O . TYR A 1 85 ? 36.393 25.800 16.400 1.00 13.91 84 TYR A O 1
ATOM 651 N N . PRO A 1 86 ? 36.423 26.911 14.445 1.00 15.96 85 PRO A N 1
ATOM 652 C CA . PRO A 1 86 ? 37.738 27.472 14.755 1.00 14.59 85 PRO A CA 1
ATOM 653 C C . PRO A 1 86 ? 37.673 28.385 15.977 1.00 14.62 85 PRO A C 1
ATOM 654 O O . PRO A 1 86 ? 36.669 29.092 16.166 1.00 17.47 85 PRO A O 1
ATOM 658 N N . GLY A 1 87 ? 38.716 28.321 16.797 1.00 12.64 86 GLY A N 1
ATOM 659 C CA . GLY A 1 87 ? 38.849 29.113 18.008 1.00 14.06 86 GLY A CA 1
ATOM 660 C C . GLY A 1 87 ? 38.438 28.352 19.254 1.00 12.85 86 GLY A C 1
ATOM 661 O O . GLY A 1 87 ? 38.791 28.735 20.362 1.00 14.20 86 GLY A O 1
ATOM 662 N N . ILE A 1 88 ? 37.672 27.260 19.095 1.00 12.26 87 ILE A N 1
ATOM 663 C CA . ILE A 1 88 ? 37.209 26.509 20.260 1.00 12.64 87 ILE A CA 1
ATOM 664 C C . ILE A 1 88 ? 38.360 25.854 21.011 1.00 12.97 87 ILE A C 1
ATOM 665 O O . ILE A 1 88 ? 38.430 25.942 22.238 1.00 15.77 87 ILE A O 1
ATOM 670 N N . THR A 1 89 ? 39.302 25.236 20.304 1.00 13.88 88 THR A N 1
ATOM 671 C CA . THR A 1 89 ? 40.448 24.601 20.965 1.00 14.39 88 THR A CA 1
ATOM 672 C C . THR A 1 89 ? 41.298 25.637 21.751 1.00 15.10 88 THR A C 1
ATOM 673 O O . THR A 1 89 ? 41.727 25.369 22.887 1.00 16.55 88 THR A O 1
ATOM 677 N N . SER A 1 90 ? 41.495 26.817 21.145 1.00 17.24 89 SER A N 1
ATOM 678 C CA . SER A 1 90 ? 42.236 27.912 21.767 1.00 19.14 89 SER A CA 1
ATOM 679 C C . SER A 1 90 ? 41.507 28.456 22.969 1.00 18.08 89 SER A C 1
ATOM 680 O O . SER A 1 90 ? 42.099 28.880 23.955 1.00 19.13 89 SER A O 1
ATOM 683 N N . LEU A 1 91 ? 40.189 28.491 22.868 1.00 14.84 90 LEU A N 1
ATOM 684 C CA . LEU A 1 91 ? 39.377 28.976 23.960 1.00 14.39 90 LEU A CA 1
ATOM 685 C C . LEU A 1 91 ? 39.607 28.133 25.198 1.00 13.17 90 LEU A C 1
ATOM 686 O O . LEU A 1 91 ? 39.806 28.652 26.280 1.00 15.04 90 LEU A O 1
ATOM 691 N N . PHE A 1 92 ? 39.535 26.821 25.045 1.00 14.90 91 PHE A N 1
ATOM 692 C CA . PHE A 1 92 ? 39.661 25.926 26.176 1.00 15.64 91 PHE A CA 1
ATOM 693 C C . PHE A 1 92 ? 41.102 25.887 26.771 1.00 16.76 91 PHE A C 1
ATOM 694 O O . PHE A 1 92 ? 41.274 25.643 27.969 1.00 22.15 91 PHE A O 1
ATOM 702 N N . GLU A 1 93 ? 42.091 26.265 25.963 1.00 18.23 92 GLU A N 1
ATOM 703 C CA . GLU A 1 93 ? 43.463 26.471 26.472 1.00 16.93 92 GLU A CA 1
ATOM 704 C C . GLU A 1 93 ? 43.575 27.709 27.349 1.00 20.06 92 GLU A C 1
ATOM 705 O O . GLU A 1 93 ? 44.464 27.777 28.205 1.00 23.83 92 GLU A O 1
ATOM 711 N N . GLN A 1 94 ? 42.735 28.710 27.123 1.00 15.65 93 GLN A N 1
ATOM 712 C CA . GLN A 1 94 ? 42.900 30.009 27.776 1.00 15.89 93 GLN A CA 1
ATOM 713 C C . GLN A 1 94 ? 41.902 30.257 28.922 1.00 14.82 93 GLN A C 1
ATOM 714 O O . GLN A 1 94 ? 42.146 31.110 29.769 1.00 17.55 93 GLN A O 1
ATOM 720 N N . LEU A 1 95 ? 40.772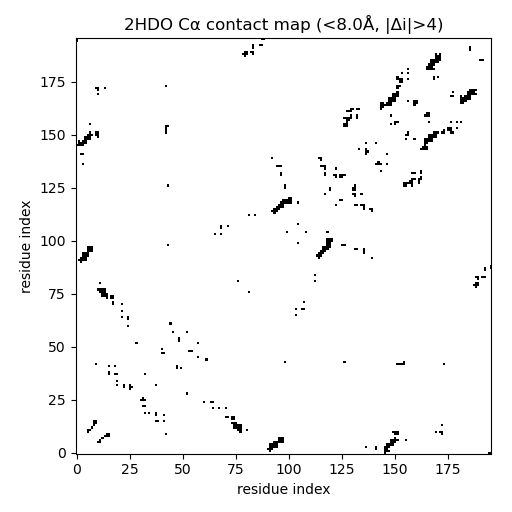 29.547 28.951 1.00 14.95 94 LEU A N 1
ATOM 721 C CA . LEU A 1 95 ? 39.779 29.790 30.022 1.00 17.41 94 LEU A CA 1
ATOM 722 C C . LEU A 1 95 ? 40.434 29.559 31.408 1.00 17.24 94 LEU A C 1
ATOM 723 O O . LEU A 1 95 ? 41.207 28.606 31.552 1.00 19.74 94 LEU A O 1
ATOM 728 N N . PRO A 1 96 ? 40.180 30.432 32.413 1.00 16.07 95 PRO A N 1
ATOM 729 C CA . PRO A 1 96 ? 40.771 30.249 33.734 1.00 16.51 95 PRO A CA 1
ATOM 730 C C . PRO A 1 96 ? 40.458 28.871 34.308 1.00 15.02 95 PRO A C 1
ATOM 731 O O . PRO A 1 96 ? 39.311 28.399 34.228 1.00 16.19 95 PRO A O 1
ATOM 735 N N . SER A 1 97 ? 41.473 28.271 34.925 1.00 13.06 96 SER A N 1
ATOM 736 C CA . SER A 1 97 ? 41.357 26.942 35.498 1.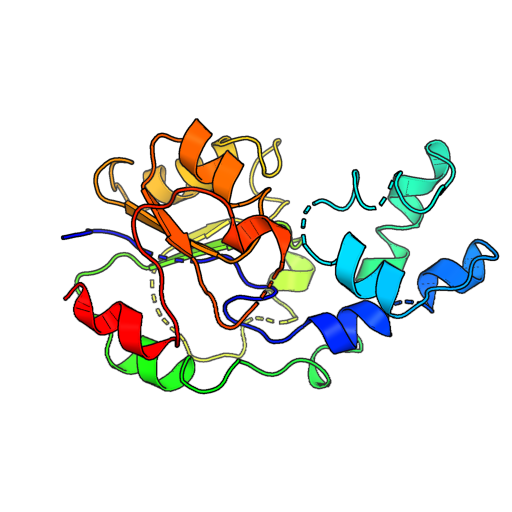00 15.52 96 SER A CA 1
ATOM 737 C C . SER A 1 97 ? 40.423 26.901 36.712 1.00 14.16 96 SER A C 1
ATOM 738 O O . SER A 1 97 ? 39.911 25.843 37.085 1.00 16.12 96 SER A O 1
ATOM 741 N N . GLU A 1 98 ? 40.204 28.056 37.321 1.00 15.33 97 GLU A N 1
ATOM 742 C CA . GLU A 1 98 ? 39.250 28.186 38.416 1.00 15.37 97 GLU A CA 1
ATOM 743 C C . GLU A 1 98 ? 37.780 27.928 37.997 1.00 15.00 97 GLU A C 1
ATOM 744 O O . GLU A 1 98 ? 36.963 27.576 38.842 1.00 18.45 97 GLU A O 1
ATOM 750 N N . LEU A 1 99 ? 37.447 28.082 36.717 1.00 12.30 98 LEU A N 1
ATOM 751 C CA . LEU A 1 99 ? 36.083 27.835 36.263 1.00 11.96 98 LEU A CA 1
ATOM 752 C C . LEU A 1 99 ? 35.664 26.383 36.392 1.00 12.36 98 LEU A C 1
ATOM 753 O O . LEU A 1 99 ? 36.469 25.462 36.232 1.00 14.94 98 LEU A O 1
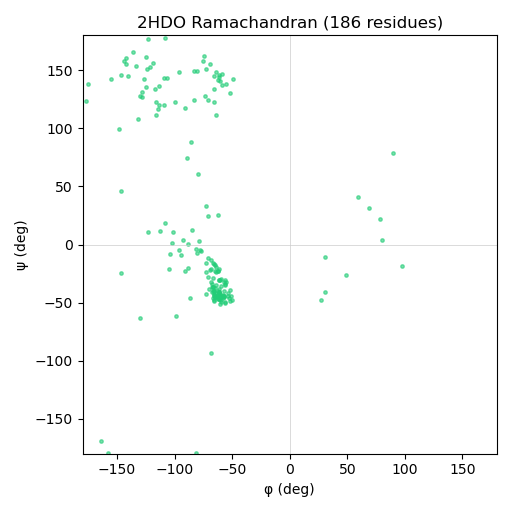ATOM 758 N N . ARG A 1 100 ? 34.393 26.169 36.698 1.00 10.43 99 ARG A N 1
ATOM 759 C CA . ARG A 1 100 ? 33.786 24.869 36.482 1.00 11.28 99 ARG A CA 1
ATOM 760 C C . ARG A 1 100 ? 33.178 24.850 35.102 1.00 12.06 99 ARG A C 1
ATOM 761 O O . ARG A 1 100 ? 32.297 25.658 34.791 1.00 15.25 99 ARG A O 1
ATOM 769 N N . LEU A 1 101 ? 33.677 23.963 34.252 1.00 10.05 100 LEU A N 1
ATOM 770 C CA . LEU A 1 101 ? 33.216 23.886 32.881 1.00 10.35 100 LEU A CA 1
ATOM 771 C C . LEU A 1 101 ? 32.343 22.630 32.736 1.00 12.02 100 LEU A C 1
ATOM 772 O O . LEU A 1 101 ? 32.605 21.583 33.351 1.00 13.26 100 LEU A O 1
ATOM 777 N N . GLY A 1 102 ? 31.296 22.727 31.936 1.00 10.52 101 GLY A N 1
ATOM 778 C CA . GLY A 1 102 ? 30.541 21.543 31.606 1.00 11.90 101 GLY A CA 1
ATOM 779 C C . GLY A 1 102 ? 29.736 21.652 30.312 1.00 11.61 101 GLY A C 1
ATOM 780 O O . GLY A 1 102 ? 29.699 22.694 29.621 1.00 11.44 101 GLY A O 1
ATOM 781 N N . ILE A 1 103 ? 29.055 20.555 30.046 1.00 11.97 102 ILE A N 1
ATOM 782 C CA . ILE A 1 103 ? 28.248 20.371 28.873 1.00 14.97 102 ILE A CA 1
ATOM 783 C C . ILE A 1 103 ? 26.819 19.979 29.291 1.00 13.00 102 ILE A C 1
ATOM 784 O O . ILE A 1 103 ? 26.608 19.149 30.167 1.00 13.81 102 ILE A O 1
ATOM 789 N N . VAL A 1 104 ? 25.837 20.592 28.652 1.00 12.79 103 VAL A N 1
ATOM 790 C CA . VAL A 1 104 ? 24.433 20.223 28.819 1.00 12.84 103 VAL A CA 1
ATOM 791 C C . VAL A 1 104 ? 23.841 20.089 27.429 1.00 14.26 103 VAL A C 1
ATOM 792 O O . VAL A 1 104 ? 23.639 21.079 26.713 1.00 17.08 103 VAL A O 1
ATOM 796 N N . THR A 1 105 ? 23.585 18.854 27.032 1.00 13.51 104 THR A N 1
ATOM 797 C CA . THR A 1 105 ? 23.253 18.558 25.635 1.00 12.07 104 THR A CA 1
ATOM 798 C C . THR A 1 105 ? 22.029 17.640 25.581 1.00 14.37 104 THR A C 1
ATOM 799 O O . THR A 1 105 ? 21.796 16.841 26.465 1.00 13.67 104 THR A O 1
ATOM 803 N N . SER A 1 106 ? 21.307 17.740 24.472 1.00 15.30 105 SER A N 1
ATOM 804 C CA A SER A 1 106 ? 20.201 16.845 24.192 0.50 15.74 105 SER A CA 1
ATOM 805 C CA B SER A 1 106 ? 20.210 16.829 24.204 0.50 15.10 105 SER A CA 1
ATOM 806 C C . SER A 1 106 ? 20.685 15.565 23.520 1.00 14.65 105 SER A C 1
ATOM 807 O O . SER A 1 106 ? 19.890 14.647 23.297 1.00 18.25 105 SER A O 1
ATOM 812 N N . GLN A 1 107 ? 21.973 15.491 23.173 1.00 15.55 106 GLN A N 1
ATOM 813 C CA . GLN A 1 107 ? 22.527 14.237 22.639 1.00 15.77 106 GLN A CA 1
ATOM 814 C C . GLN A 1 107 ? 22.408 13.103 23.657 1.00 15.47 106 GLN A C 1
ATOM 815 O O . GLN A 1 107 ? 22.513 13.351 24.827 1.00 16.72 106 GLN A O 1
ATOM 821 N N . ARG A 1 108 ? 22.154 11.873 23.192 1.00 17.40 107 ARG A N 1
ATOM 822 C CA . ARG A 1 108 ? 22.173 10.705 24.075 1.00 17.51 107 ARG A CA 1
ATOM 823 C C . ARG A 1 108 ? 23.606 10.434 24.512 1.00 15.52 107 ARG A C 1
ATOM 824 O O . ARG A 1 108 ? 24.555 10.841 23.863 1.00 15.92 107 ARG A O 1
ATOM 829 N N . ARG A 1 109 ? 23.767 9.782 25.655 1.00 15.86 108 ARG A N 1
ATOM 830 C CA . ARG A 1 109 ? 25.090 9.548 26.195 1.00 15.23 108 ARG A CA 1
ATOM 831 C C . ARG A 1 109 ? 25.992 8.795 25.201 1.00 16.58 108 ARG A C 1
ATOM 832 O O . ARG A 1 109 ? 27.161 9.131 25.032 1.00 15.93 108 ARG A O 1
ATOM 840 N N . ASN A 1 110 ? 25.450 7.761 24.572 1.00 16.76 109 ASN A N 1
ATOM 841 C CA . ASN A 1 110 ? 26.224 6.978 23.634 1.00 18.49 109 ASN A CA 1
ATOM 842 C C . ASN A 1 110 ? 26.770 7.855 22.517 1.00 14.87 109 ASN A C 1
ATOM 843 O O . ASN A 1 110 ? 27.917 7.719 22.162 1.00 17.54 109 ASN A O 1
ATOM 848 N N . GLU A 1 111 ? 25.953 8.751 21.985 1.00 16.82 110 GLU A N 1
ATOM 849 C CA . GLU A 1 111 ? 26.366 9.665 20.94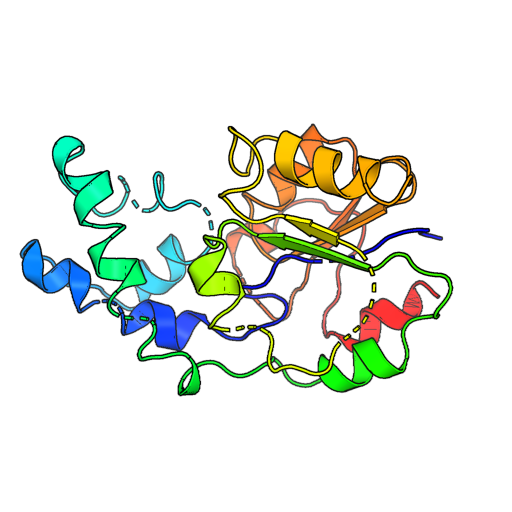7 1.00 17.41 110 GLU A CA 1
ATOM 850 C C . GLU A 1 111 ? 27.381 10.664 21.446 1.00 16.86 110 GLU A C 1
ATOM 851 O O . GLU A 1 111 ? 28.344 11.010 20.737 1.00 17.70 110 GLU A O 1
ATOM 857 N N . LEU A 1 112 ? 27.169 11.169 22.665 1.00 17.14 111 LEU A N 1
ATOM 858 C CA . LEU A 1 112 ? 28.094 12.115 23.241 1.00 19.64 111 LEU A CA 1
ATOM 859 C C . LEU A 1 112 ? 29.470 11.483 23.391 1.00 19.54 111 LEU A C 1
ATOM 860 O O . LEU A 1 112 ? 30.484 12.053 23.009 1.00 18.86 111 LEU A O 1
ATOM 865 N N . GLU A 1 113 ? 29.503 10.275 23.922 1.00 18.23 112 GLU A N 1
ATOM 866 C CA . GLU A 1 113 ? 30.751 9.563 24.103 1.00 17.86 112 GLU A CA 1
ATOM 867 C C . GLU A 1 113 ? 31.479 9.251 22.797 1.00 18.86 112 GLU A C 1
ATOM 868 O O . GLU A 1 113 ? 32.654 9.579 22.643 1.00 19.85 112 GLU A O 1
ATOM 874 N N A SER A 1 114 ? 30.785 8.613 21.864 0.50 19.09 113 SER A N 1
ATOM 875 N N B SER A 1 114 ? 30.775 8.639 21.846 0.50 18.57 113 SER A N 1
ATOM 876 C CA A SER A 1 114 ? 31.384 8.288 20.583 0.50 17.75 113 SER A CA 1
ATOM 877 C CA B SER A 1 114 ? 31.384 8.262 20.571 0.50 16.46 113 SER A CA 1
ATOM 878 C C A SER A 1 114 ? 31.872 9.546 19.848 0.50 16.74 113 SER A C 1
ATOM 879 C C B SER A 1 114 ? 31.744 9.468 19.674 0.50 16.48 113 SER A C 1
ATOM 880 O O A SER A 1 114 ? 32.986 9.563 19.341 0.50 17.12 113 SER A O 1
ATOM 881 O O B SER A 1 114 ? 32.613 9.347 18.812 0.50 15.56 113 SER A O 1
ATOM 886 N N . GLY A 1 115 ? 31.060 10.597 19.844 1.00 16.63 114 GLY A N 1
ATOM 887 C CA . GLY A 1 115 ? 31.352 11.791 19.057 1.00 15.54 114 GLY A CA 1
ATOM 888 C C . GLY A 1 115 ? 32.381 12.705 19.664 1.00 17.29 114 GLY A C 1
ATOM 889 O O . GLY A 1 115 ? 33.107 13.372 18.916 1.00 19.58 114 GLY A O 1
ATOM 898 N N . ARG A 1 117 ? 34.382 12.057 22.970 1.00 23.30 116 ARG A N 1
ATOM 899 C CA . ARG A 1 117 ? 35.249 11.694 24.076 1.00 26.74 116 ARG A CA 1
ATOM 900 C C . ARG A 1 117 ? 36.741 11.873 23.720 1.00 28.68 116 ARG A C 1
ATOM 901 O O . ARG A 1 117 ? 37.566 12.133 24.612 1.00 31.61 116 ARG A O 1
ATOM 909 N N . SER A 1 118 ? 37.066 11.785 22.435 1.00 28.45 117 SER A N 1
ATOM 910 C CA . SER A 1 118 ? 38.430 11.927 21.956 1.00 30.09 117 SER A CA 1
ATOM 911 C C . SER A 1 118 ? 39.013 13.351 21.980 1.00 30.00 117 SER A C 1
ATOM 912 O O . SER A 1 118 ? 40.242 13.494 21.997 1.00 30.87 117 SER A O 1
ATOM 915 N N . TYR A 1 119 ? 38.171 14.391 21.965 1.00 24.62 118 TYR A N 1
ATOM 916 C CA . TYR A 1 119 ? 38.666 15.769 22.042 1.00 21.86 118 TYR A CA 1
ATOM 917 C C . TYR A 1 119 ? 39.320 16.034 23.389 1.00 19.81 118 TYR A C 1
ATOM 918 O O . TYR A 1 119 ? 38.698 15.853 24.443 1.00 18.36 118 TYR A O 1
ATOM 927 N N . PRO A 1 120 ? 40.588 16.453 23.364 1.00 19.69 119 PRO A N 1
ATOM 928 C CA . PRO A 1 120 ? 41.286 16.690 24.630 1.00 19.66 119 PRO A CA 1
ATOM 929 C C . PRO A 1 120 ? 40.577 17.677 25.565 1.00 18.82 119 PRO A C 1
ATOM 930 O O . PRO A 1 120 ? 40.676 17.536 26.787 1.00 17.29 119 PRO A O 1
ATOM 934 N N . PHE A 1 121 ? 39.869 18.664 25.023 1.00 16.90 120 PHE A N 1
ATOM 935 C CA . PHE A 1 121 ? 39.217 19.645 25.910 1.00 18.74 120 PHE A CA 1
ATOM 936 C C . PHE A 1 121 ? 38.159 18.989 26.771 1.00 18.76 120 PHE A C 1
ATOM 937 O O . PHE A 1 121 ? 37.834 19.489 27.827 1.00 16.02 120 PHE A O 1
ATOM 969 N N . ARG A 1 124 ? 38.682 18.694 30.498 1.00 14.23 123 ARG A N 1
ATOM 970 C CA . ARG A 1 124 ? 38.468 19.877 31.357 1.00 13.71 123 ARG A CA 1
ATOM 971 C C . ARG A 1 124 ? 37.034 20.010 31.858 1.00 13.37 123 ARG A C 1
ATOM 972 O O . ARG A 1 124 ? 36.714 20.924 32.624 1.00 15.16 123 ARG A O 1
ATOM 988 N N . ALA A 1 126 ? 33.919 19.381 33.982 1.00 15.57 125 ALA A N 1
ATOM 989 C CA . ALA A 1 126 ? 33.606 18.978 35.343 1.00 13.87 125 ALA A CA 1
ATOM 990 C C . ALA A 1 126 ? 32.329 18.148 35.419 1.00 15.15 125 ALA A C 1
ATOM 991 O O . ALA A 1 126 ? 32.129 17.395 36.367 1.00 18.41 125 ALA A O 1
ATOM 993 N N . VAL A 1 127 ? 31.453 18.328 34.438 1.00 12.82 126 VAL A N 1
ATOM 994 C CA . VAL A 1 127 ? 30.162 17.635 34.369 1.00 12.86 126 VAL A CA 1
ATOM 995 C C . VAL A 1 127 ? 29.733 17.593 32.908 1.00 11.89 126 VAL A C 1
ATOM 996 O O . VAL A 1 127 ? 30.034 18.507 32.161 1.00 13.48 126 VAL A O 1
ATOM 1000 N N . THR A 1 128 ? 29.121 16.478 32.512 1.00 13.06 127 THR A N 1
ATOM 1001 C CA . THR A 1 128 ? 28.401 16.397 31.242 1.00 13.97 127 THR A CA 1
ATOM 1002 C C . THR A 1 128 ? 27.023 15.803 31.551 1.00 12.56 127 THR A C 1
ATOM 1003 O O . THR A 1 128 ? 26.899 14.792 32.242 1.00 14.92 127 THR A O 1
ATOM 1007 N N . ILE A 1 129 ? 25.989 16.511 31.096 1.00 11.33 128 ILE A N 1
ATOM 1008 C CA . ILE A 1 129 ? 24.619 16.060 31.178 1.00 11.82 128 ILE A CA 1
ATOM 1009 C C . ILE A 1 129 ? 24.122 15.819 29.781 1.00 13.55 128 ILE A C 1
ATOM 1010 O O . ILE A 1 129 ? 24.097 16.746 28.956 1.00 14.04 128 ILE A O 1
ATOM 1015 N N . SER A 1 130 ? 23.726 14.574 29.530 1.00 13.46 129 SER A N 1
ATOM 1016 C CA . SER A 1 130 ? 23.162 14.156 28.258 1.00 13.74 129 SER A CA 1
ATOM 1017 C C . SER A 1 130 ? 21.683 13.906 28.469 1.00 14.94 129 SER A C 1
ATOM 1018 O O . SER A 1 130 ? 21.161 13.985 29.593 1.00 13.26 129 SER A O 1
ATOM 1021 N N . ALA A 1 131 ? 21.009 13.557 27.390 1.00 14.02 130 ALA A N 1
ATOM 1022 C CA . ALA A 1 131 ? 19.582 13.249 27.433 1.00 16.93 130 ALA A CA 1
ATOM 1023 C C . ALA A 1 131 ? 19.296 12.143 28.425 1.00 20.68 130 ALA A C 1
ATOM 1024 O O . ALA A 1 131 ? 18.229 12.118 29.057 1.00 23.17 130 ALA A O 1
ATOM 1026 N N . ASP A 1 132 ? 20.264 11.248 28.596 1.00 20.48 131 ASP A N 1
ATOM 1027 C CA . ASP A 1 132 ? 20.108 10.072 29.453 1.00 21.47 131 ASP A CA 1
ATOM 1028 C C . ASP A 1 132 ? 20.238 10.340 30.952 1.00 20.78 131 ASP A C 1
ATOM 1029 O O . ASP A 1 132 ? 20.042 9.434 31.758 1.00 23.04 131 ASP A O 1
ATOM 1034 N N . ASP A 1 133 ? 20.565 11.565 31.343 1.00 18.36 132 ASP A N 1
ATOM 1035 C CA . ASP A 1 133 ? 20.948 11.813 32.717 1.00 17.70 132 ASP A CA 1
ATOM 1036 C C . ASP A 1 133 ? 19.874 12.484 33.571 1.00 22.46 132 ASP A C 1
ATOM 1037 O O . ASP A 1 133 ? 20.055 12.654 34.770 1.00 23.23 132 ASP A O 1
ATOM 1042 N N . THR A 1 134 ? 18.786 12.922 32.951 1.00 23.21 133 THR A N 1
ATOM 1043 C CA . THR A 1 134 ? 17.633 13.429 33.705 1.00 22.16 133 THR A CA 1
ATOM 1044 C C . THR A 1 134 ? 16.380 12.994 32.948 1.00 23.82 133 THR A C 1
ATOM 1045 O O . THR A 1 134 ? 16.437 12.737 31.741 1.00 19.86 133 THR A O 1
ATOM 1049 N N . PRO A 1 135 ? 15.236 12.937 33.639 1.00 23.22 134 PRO A N 1
ATOM 1050 C CA . PRO A 1 135 ? 14.000 12.567 32.963 1.00 24.06 134 PRO A CA 1
ATOM 1051 C C . PRO A 1 135 ? 13.324 13.673 32.143 1.00 23.28 134 PRO A C 1
ATOM 1052 O O . PRO A 1 135 ? 12.260 13.436 31.575 1.00 25.95 134 PRO A O 1
ATOM 1056 N N . LYS A 1 136 ? 13.932 14.855 32.047 1.00 22.71 135 LYS A N 1
ATOM 1057 C CA . LYS A 1 136 ? 13.344 15.945 31.293 1.00 22.39 135 LYS A CA 1
ATOM 1058 C C . LYS A 1 136 ? 14.351 16.416 30.265 1.00 22.09 135 LYS A C 1
ATOM 1059 O O . LYS A 1 136 ? 15.538 16.127 30.364 1.00 25.64 135 LYS A O 1
ATOM 1063 N N . ARG A 1 137 ? 13.864 17.116 29.267 1.00 20.69 136 ARG A N 1
ATOM 1064 C CA . ARG A 1 137 ? 14.704 17.554 28.159 1.00 20.24 136 ARG A CA 1
ATOM 1065 C C . ARG A 1 137 ? 14.573 19.058 28.054 1.00 17.88 136 ARG A C 1
ATOM 1066 O O . ARG A 1 137 ? 13.538 19.620 28.428 1.00 16.78 136 ARG A O 1
ATOM 1070 N N . LYS A 1 138 ? 15.632 19.699 27.566 1.00 17.25 137 LYS A N 1
ATOM 1071 C CA . LYS A 1 138 ? 15.549 21.105 27.196 1.00 16.93 137 LYS A CA 1
ATOM 1072 C C . LYS A 1 138 ? 14.307 21.292 26.316 1.00 17.97 137 LYS A C 1
ATOM 1073 O O . LYS A 1 138 ? 14.050 20.473 25.452 1.00 16.90 137 LYS A O 1
ATOM 1079 N N . PRO A 1 139 ? 13.573 22.409 26.458 1.00 17.02 138 PRO A N 1
ATOM 1080 C CA . PRO A 1 139 ? 13.806 23.599 27.254 1.00 16.21 138 PRO A CA 1
ATOM 1081 C C . PRO A 1 139 ? 13.360 23.548 28.696 1.00 15.52 138 PRO A C 1
ATOM 1082 O O . PRO A 1 139 ? 13.369 24.566 29.369 1.00 16.50 138 PRO A O 1
ATOM 1086 N N . ASP A 1 140 ? 13.032 22.370 29.204 1.00 14.22 139 ASP A N 1
ATOM 1087 C CA . ASP A 1 140 ? 12.858 22.255 30.658 1.00 15.73 139 ASP A CA 1
ATOM 1088 C C . ASP A 1 140 ? 14.204 22.628 31.342 1.00 15.37 139 ASP A C 1
ATOM 1089 O O . ASP A 1 140 ? 15.291 22.302 30.798 1.00 15.66 139 ASP A O 1
ATOM 1094 N N . PRO A 1 141 ? 14.150 23.349 32.472 1.00 15.33 140 PRO A N 1
ATOM 1095 C CA . PRO A 1 141 ? 15.398 23.753 33.136 1.00 14.75 140 PRO A CA 1
ATOM 1096 C C . PRO A 1 141 ? 16.176 22.642 33.859 1.00 16.46 140 PRO A C 1
ATOM 1097 O O . PRO A 1 141 ? 17.352 22.825 34.172 1.00 15.42 140 PRO A O 1
ATOM 1101 N N . LEU A 1 142 ? 15.542 21.505 34.122 1.00 14.52 141 LEU A N 1
ATOM 1102 C CA . LEU A 1 142 ? 16.138 20.451 34.949 1.00 14.91 141 LEU A CA 1
ATOM 1103 C C . LEU A 1 142 ? 17.547 20.015 34.487 1.00 15.31 141 LEU A C 1
ATOM 1104 O O . LEU A 1 142 ? 18.430 19.880 35.326 1.00 15.95 141 LEU A O 1
ATOM 1109 N N . PRO A 1 143 ? 17.759 19.786 33.170 1.00 15.53 142 PRO A N 1
ATOM 1110 C CA . PRO A 1 143 ? 19.118 19.361 32.811 1.00 15.91 142 PRO A CA 1
ATOM 1111 C C . PRO A 1 143 ? 20.207 20.413 33.172 1.00 15.57 142 PRO A C 1
ATOM 1112 O O . PRO A 1 143 ? 21.280 20.039 33.630 1.00 15.07 142 PRO A O 1
ATOM 1116 N N . LEU A 1 144 ? 19.932 21.704 32.952 1.00 15.10 143 LEU A N 1
ATOM 1117 C CA . LEU A 1 144 ? 20.879 22.757 33.328 1.00 11.99 143 LEU A CA 1
ATOM 1118 C C . LEU A 1 144 ? 21.069 22.867 34.844 1.00 12.07 143 LEU A C 1
ATOM 1119 O O . LEU A 1 144 ? 22.184 22.969 35.338 1.00 13.75 143 LEU A O 1
ATOM 1124 N N . LEU A 1 145 ? 19.972 22.801 35.577 1.00 13.33 144 LEU A N 1
ATOM 1125 C CA . LEU A 1 145 ? 20.049 22.910 37.006 1.00 12.66 144 LEU A CA 1
ATOM 1126 C C . LEU A 1 145 ? 20.758 21.668 37.579 1.00 13.21 144 LEU A C 1
ATOM 1127 O O . LEU A 1 145 ? 21.461 21.771 38.561 1.00 11.44 144 LEU A O 1
ATOM 1132 N N . THR A 1 146 ? 20.600 20.508 36.955 1.00 13.12 145 THR A N 1
ATOM 1133 C CA . THR A 1 146 ? 21.274 19.311 37.431 1.00 12.79 145 THR A CA 1
ATOM 1134 C C . THR A 1 146 ? 22.777 19.459 37.281 1.00 13.54 145 THR A C 1
ATOM 1135 O O . THR A 1 146 ? 23.539 19.167 38.188 1.00 14.07 145 THR A O 1
ATOM 1139 N N . ALA A 1 147 ? 23.205 19.994 36.151 1.00 11.04 146 ALA A N 1
ATOM 1140 C CA . ALA A 1 147 ? 24.626 20.198 35.894 1.00 11.91 146 ALA A CA 1
ATOM 1141 C C . ALA A 1 147 ? 25.209 21.127 36.926 1.00 13.31 146 ALA A C 1
ATOM 1142 O O . ALA A 1 147 ? 26.254 20.858 37.520 1.00 12.16 146 ALA A O 1
ATOM 1144 N N . LEU A 1 148 ? 24.509 22.223 37.194 1.00 12.79 147 LEU A N 1
ATOM 1145 C CA . LEU A 1 148 ? 25.035 23.184 38.147 1.00 10.20 147 LEU A CA 1
ATOM 1146 C C . LEU A 1 148 ? 25.083 22.659 39.600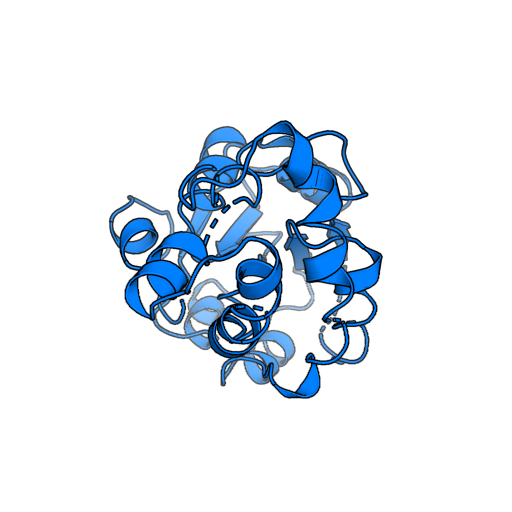 1.00 13.54 147 LEU A C 1
ATOM 1147 O O . LEU A 1 148 ? 26.028 22.909 40.321 1.00 12.84 147 LEU A O 1
ATOM 1152 N N . GLU A 1 149 ? 24.118 21.838 39.975 1.00 13.40 148 GLU A N 1
ATOM 1153 C CA . GLU A 1 149 ? 24.143 21.204 41.278 1.00 15.71 148 GLU A CA 1
ATOM 1154 C C . GLU A 1 149 ? 25.373 20.285 41.422 1.00 14.29 148 GLU A C 1
ATOM 1155 O O . GLU A 1 149 ? 25.999 20.253 42.466 1.00 17.15 148 GLU A O 1
ATOM 1158 N N . LYS A 1 150 ? 25.709 19.570 40.353 1.00 12.55 149 LYS A N 1
ATOM 1159 C CA . LYS A 1 150 ? 26.844 18.635 40.354 1.00 13.30 149 LYS A CA 1
ATOM 1160 C C . LYS A 1 150 ? 28.206 19.332 40.504 1.00 14.64 149 LYS A C 1
ATOM 1161 O O . LYS A 1 150 ? 29.133 18.724 41.016 1.00 17.34 149 LYS A O 1
ATOM 1165 N N . VAL A 1 151 ? 28.331 20.580 40.047 1.00 16.69 150 VAL A N 1
ATOM 1166 C CA . VAL A 1 151 ? 29.570 21.363 40.232 1.00 15.00 150 VAL A CA 1
ATOM 1167 C C . VAL A 1 151 ? 29.453 22.388 41.371 1.00 15.94 150 VAL A C 1
ATOM 1168 O O . VAL A 1 151 ? 30.372 23.185 41.571 1.00 18.62 150 VAL A O 1
ATOM 1172 N N . ASN A 1 152 ? 28.382 22.296 42.171 1.00 15.48 151 ASN A N 1
ATOM 1173 C CA A ASN A 1 152 ? 28.166 23.181 43.304 0.70 17.29 151 ASN A CA 1
ATOM 1174 C CA B ASN A 1 152 ? 28.145 23.184 43.301 0.30 15.13 151 ASN A CA 1
ATOM 1175 C C . ASN A 1 152 ? 28.303 24.656 42.945 1.00 17.56 151 ASN A C 1
ATOM 1176 O O . ASN A 1 152 ? 29.053 25.392 43.586 1.00 19.32 151 ASN A O 1
ATOM 1185 N N . VAL A 1 153 ? 27.584 25.079 41.916 1.00 14.07 152 VAL A N 1
ATOM 1186 C CA . VAL A 1 153 ? 27.542 26.470 41.520 1.00 13.32 152 VAL A CA 1
ATOM 1187 C C . VAL A 1 153 ? 26.093 26.876 41.403 1.00 14.68 152 VAL A C 1
ATOM 1188 O O . VAL A 1 153 ? 25.282 26.189 40.817 1.00 14.13 152 VAL A O 1
ATOM 1192 N N . ALA A 1 154 ? 25.766 27.999 42.020 1.00 15.79 153 ALA A N 1
ATOM 1193 C CA . ALA A 1 154 ? 24.419 28.534 41.996 1.00 14.25 153 ALA A CA 1
ATOM 1194 C C . ALA A 1 154 ? 24.071 29.123 40.616 1.00 11.46 153 ALA A C 1
ATOM 1195 O O . ALA A 1 154 ? 24.953 29.654 39.916 1.00 12.97 153 ALA A O 1
ATOM 1197 N N . PRO A 1 155 ? 22.779 29.092 40.246 1.00 11.26 154 PRO A N 1
ATOM 1198 C CA . PRO A 1 155 ? 22.332 29.607 38.941 1.00 14.69 154 PRO A CA 1
ATOM 1199 C C . PRO A 1 155 ? 22.813 31.024 38.661 1.00 14.05 154 PRO A C 1
ATOM 1200 O O . PRO A 1 155 ? 23.194 31.312 37.547 1.00 14.87 154 PRO A O 1
ATOM 1204 N N . GLN A 1 156 ? 22.824 31.878 39.674 1.00 14.69 155 GLN A N 1
ATOM 1205 C CA . GLN A 1 15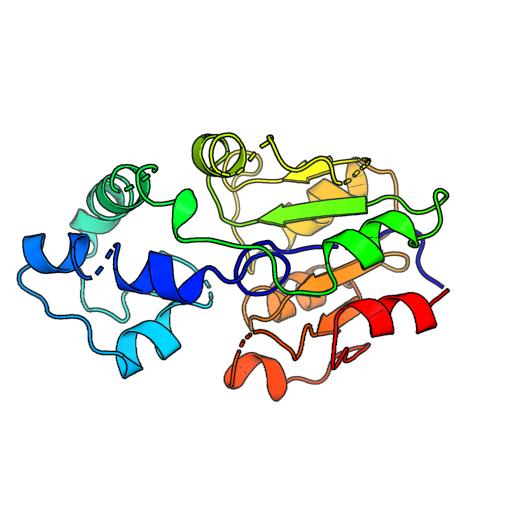6 ? 23.244 33.281 39.481 1.00 14.28 155 GLN A CA 1
ATOM 1206 C C . GLN A 1 156 ? 24.701 33.414 39.078 1.00 13.37 155 GLN A C 1
ATOM 1207 O O . GLN A 1 156 ? 25.102 34.462 38.542 1.00 16.02 155 GLN A O 1
ATOM 1213 N N . ASN A 1 157 ? 25.493 32.369 39.331 1.00 12.92 156 ASN A N 1
ATOM 1214 C CA . ASN A 1 157 ? 26.925 32.417 39.071 1.00 12.96 156 ASN A CA 1
ATOM 1215 C C . ASN A 1 157 ? 27.381 31.583 37.876 1.00 11.39 156 ASN A C 1
ATOM 1216 O O . ASN A 1 157 ? 28.554 31.288 37.729 1.00 12.88 156 ASN A O 1
ATOM 1221 N N . ALA A 1 158 ? 26.421 31.246 37.014 1.00 12.95 157 ALA A N 1
ATOM 1222 C CA . ALA A 1 158 ? 26.626 30.433 35.869 1.00 13.42 157 ALA A CA 1
ATOM 1223 C C . ALA A 1 158 ? 26.224 31.154 34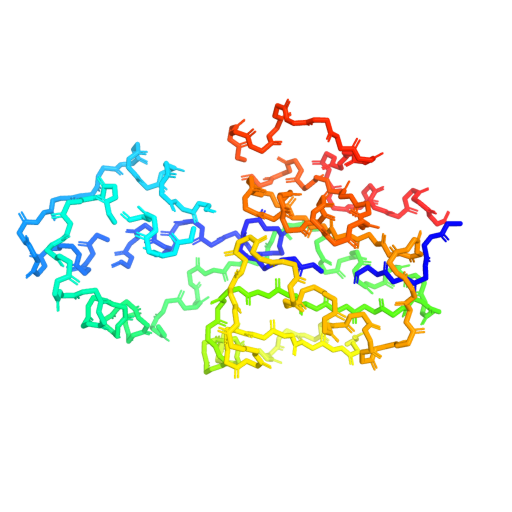.566 1.00 12.56 157 ALA A C 1
ATOM 1224 O O . ALA A 1 158 ? 25.346 32.058 34.558 1.00 13.26 157 ALA A O 1
ATOM 1226 N N . LEU A 1 159 ? 26.865 30.762 33.465 1.00 10.10 158 LEU A N 1
ATOM 1227 C CA . LEU A 1 159 ? 26.502 31.231 32.122 1.00 10.13 158 LEU A CA 1
ATOM 1228 C C . LEU A 1 159 ? 26.333 29.993 31.245 1.00 12.17 158 LEU A C 1
ATOM 1229 O O . LEU A 1 159 ? 27.248 29.138 31.176 1.00 12.37 158 LEU A O 1
ATOM 1234 N N . PHE A 1 160 ? 25.190 29.898 30.578 1.00 13.22 159 PHE A N 1
ATOM 1235 C CA . PHE A 1 160 ? 24.932 28.836 29.589 1.00 11.89 159 PHE A CA 1
ATOM 1236 C C . PHE A 1 160 ? 25.166 29.433 28.207 1.00 13.04 159 PHE A C 1
ATOM 1237 O O . PHE A 1 160 ? 24.508 30.393 27.811 1.00 12.38 159 PHE A O 1
ATOM 1245 N N . ILE A 1 161 ? 26.078 28.815 27.472 1.00 12.36 160 ILE A N 1
ATOM 1246 C CA . ILE A 1 161 ? 26.479 29.266 26.161 1.00 12.34 160 ILE A CA 1
ATOM 1247 C C . ILE A 1 161 ? 25.953 28.314 25.113 1.00 15.06 160 ILE A C 1
ATOM 1248 O O . ILE A 1 161 ? 26.229 27.107 25.142 1.00 14.06 160 ILE A O 1
ATOM 1253 N N . GLY A 1 162 ? 25.145 28.851 24.214 1.00 13.64 161 GLY A N 1
ATOM 1254 C CA . GLY A 1 162 ? 24.591 28.060 23.133 1.00 13.00 161 GLY A CA 1
ATOM 1255 C C . GLY A 1 162 ? 24.014 28.914 22.011 1.00 13.32 161 GLY A C 1
ATOM 1256 O O . GLY A 1 162 ? 24.213 30.132 21.984 1.00 12.79 161 GLY A O 1
ATOM 1257 N N . ASP A 1 163 ? 23.292 28.286 21.090 1.00 15.22 162 ASP A N 1
ATOM 1258 C CA . ASP A 1 163 ? 22.773 29.043 19.927 1.00 14.95 162 ASP A CA 1
ATOM 1259 C C . ASP A 1 163 ? 21.422 28.517 19.460 1.00 14.16 162 ASP A C 1
ATOM 1260 O O . ASP A 1 163 ? 21.203 28.251 18.274 1.00 16.84 162 ASP A O 1
ATOM 1265 N N . SER A 1 164 ? 20.521 28.291 20.401 1.00 14.12 163 SER A N 1
ATOM 1266 C CA . SER A 1 164 ? 19.145 27.917 20.051 1.00 12.26 163 SER A CA 1
ATOM 1267 C C . SER A 1 164 ? 18.157 28.572 20.993 1.00 13.52 163 SER A C 1
ATOM 1268 O O . SER A 1 164 ? 18.490 28.872 22.121 1.00 14.04 163 SER A O 1
ATOM 1271 N N . VAL A 1 165 ? 16.923 28.737 20.517 1.00 14.56 164 VAL A N 1
ATOM 1272 C CA . VAL A 1 165 ? 15.844 29.213 21.363 1.00 13.76 164 VAL A CA 1
ATOM 1273 C C . VAL A 1 165 ? 15.577 28.244 22.525 1.00 13.27 164 VAL A C 1
ATOM 1274 O O . VAL A 1 165 ? 15.343 28.657 23.653 1.00 15.03 164 VAL A O 1
ATOM 1278 N N . SER A 1 166 ? 15.667 26.950 22.268 1.00 13.99 165 SER A N 1
ATOM 1279 C CA A SER A 1 166 ? 15.483 25.946 23.297 0.70 13.78 165 SER A CA 1
ATOM 1280 C CA B SER A 1 166 ? 15.468 25.976 23.328 0.30 13.71 165 SER A CA 1
ATOM 1281 C C . SER A 1 166 ? 16.507 26.159 24.420 1.00 13.71 165 SER A C 1
ATOM 1282 O O . SER A 1 166 ? 16.163 26.149 25.598 1.00 15.71 165 SER A O 1
ATOM 1287 N N . ASP A 1 167 ? 17.760 26.426 24.046 1.00 13.80 166 ASP A N 1
ATOM 1288 C CA . ASP A 1 167 ? 18.791 26.680 25.064 1.00 13.01 166 ASP A CA 1
ATOM 1289 C C . ASP A 1 167 ? 18.483 27.962 25.865 1.00 11.56 166 ASP A C 1
ATOM 1290 O O . ASP A 1 167 ? 18.673 28.041 27.082 1.00 13.01 166 ASP A O 1
ATOM 1295 N N . GLU A 1 168 ? 18.042 28.998 25.132 1.00 11.64 167 GLU A N 1
ATOM 1296 C CA . GLU A 1 168 ? 17.673 30.260 25.728 1.00 12.51 167 GLU A CA 1
ATOM 1297 C C . GLU A 1 168 ? 16.534 30.087 26.703 1.00 13.55 167 GLU A C 1
ATOM 1298 O O . GLU A 1 168 ? 16.600 30.619 27.809 1.00 13.92 167 GLU A O 1
ATOM 1304 N N . GLN A 1 169 ? 15.519 29.333 26.320 1.00 13.13 168 GLN A N 1
ATOM 1305 C CA . GLN A 1 169 ? 14.401 29.086 27.215 1.00 12.93 168 GLN A CA 1
ATOM 1306 C C . GLN A 1 169 ? 14.768 28.240 28.430 1.00 12.67 168 GLN A C 1
ATOM 1307 O O . GLN A 1 169 ? 14.244 28.457 29.517 1.00 14.37 168 GLN A O 1
ATOM 1313 N N . THR A 1 170 ? 15.665 27.269 28.230 1.00 12.41 169 THR A N 1
ATOM 1314 C CA . THR A 1 170 ? 16.210 26.471 29.342 1.00 12.91 169 THR A CA 1
ATOM 1315 C C . THR A 1 170 ? 16.838 27.390 30.376 1.00 12.60 169 THR A C 1
ATOM 1316 O O . THR A 1 170 ? 16.587 27.288 31.601 1.00 12.70 169 THR A O 1
ATOM 1320 N N . ALA A 1 171 ? 17.690 28.286 29.903 1.00 13.08 170 ALA A N 1
ATOM 1321 C CA . ALA A 1 171 ? 18.411 29.210 30.778 1.00 13.95 170 ALA A CA 1
ATOM 1322 C C . ALA A 1 171 ? 17.462 30.159 31.545 1.00 12.60 170 ALA A C 1
ATOM 1323 O O . ALA A 1 171 ? 17.583 30.380 32.764 1.00 15.31 170 ALA A O 1
ATOM 1325 N N . GLN A 1 172 ? 16.515 30.726 30.795 1.00 14.34 171 GLN A N 1
ATOM 1326 C CA . GLN A 1 172 ? 15.518 31.638 31.399 1.00 15.12 171 GLN A CA 1
ATOM 1327 C C . GLN A 1 172 ? 14.767 30.915 32.501 1.00 14.46 171 GLN A C 1
ATOM 1328 O O . GLN A 1 172 ? 14.607 31.448 33.601 1.00 15.13 171 GLN A O 1
ATOM 1331 N N . ALA A 1 173 ? 14.328 29.690 32.211 1.00 13.42 172 ALA A N 1
ATOM 1332 C CA . ALA A 1 173 ? 13.558 28.910 33.151 1.00 13.21 172 ALA A CA 1
ATOM 1333 C C . ALA A 1 173 ? 14.387 28.579 34.412 1.00 15.00 172 ALA A C 1
ATOM 1334 O O . ALA A 1 173 ? 13.889 28.526 35.523 1.00 16.07 172 ALA A O 1
ATOM 1336 N N . ALA A 1 174 ? 15.681 28.363 34.192 1.00 13.07 173 ALA A N 1
ATOM 1337 C CA . ALA A 1 174 ? 16.620 28.066 35.264 1.00 14.36 173 ALA A CA 1
ATOM 1338 C C . ALA A 1 174 ? 17.119 29.283 36.045 1.00 14.68 173 ALA A C 1
ATOM 1339 O O . ALA A 1 174 ? 17.816 29.110 37.065 1.00 14.00 173 ALA A O 1
ATOM 1341 N N . ASN A 1 175 ? 16.780 30.505 35.598 1.00 13.09 174 ASN A N 1
ATOM 1342 C CA . ASN A 1 175 ? 17.343 31.741 36.167 1.00 13.22 174 ASN A CA 1
ATOM 1343 C C . ASN A 1 175 ? 18.887 31.788 36.034 1.00 14.97 174 ASN A C 1
ATOM 1344 O O . ASN A 1 175 ? 19.618 32.183 36.952 1.00 16.04 174 ASN A O 1
ATOM 1349 N N . VAL A 1 176 ? 19.338 31.348 34.870 1.00 10.95 175 VAL A N 1
ATOM 1350 C CA . VAL A 1 176 ? 20.760 31.329 34.507 1.00 10.98 175 VAL A CA 1
ATOM 1351 C C . VAL A 1 176 ? 20.940 32.260 33.301 1.00 10.67 175 VAL A C 1
ATOM 1352 O O . VAL A 1 176 ? 20.191 32.179 32.340 1.00 14.43 175 VAL A O 1
ATOM 1356 N N . ASP A 1 177 ? 21.968 33.104 33.375 1.00 11.81 176 ASP A N 1
ATOM 1357 C CA . ASP A 1 177 ? 22.326 33.975 32.277 1.00 11.90 176 ASP A CA 1
ATOM 1358 C C . ASP A 1 177 ? 22.641 33.168 31.021 1.00 11.40 176 ASP A C 1
ATOM 1359 O O . ASP A 1 177 ? 23.208 32.051 31.114 1.00 11.56 176 ASP A O 1
ATOM 1364 N N . PHE A 1 178 ? 22.323 33.718 29.850 1.00 12.64 177 PHE A N 1
ATOM 1365 C CA . PHE A 1 178 ? 22.623 33.095 28.583 1.00 13.49 177 PHE A CA 1
ATOM 1366 C C . PHE A 1 178 ? 23.635 33.883 27.785 1.00 12.67 177 PHE A C 1
ATOM 1367 O O . PHE A 1 178 ? 23.561 35.115 27.720 1.00 14.35 177 PHE A O 1
ATOM 1375 N N . GLY A 1 179 ? 24.591 33.158 27.208 1.00 12.98 178 GLY A N 1
ATOM 1376 C CA . GLY A 1 179 ? 25.607 33.694 26.316 1.00 12.70 178 GLY A CA 1
ATOM 1377 C C . GLY A 1 179 ? 25.393 33.112 24.917 1.00 11.06 178 GLY A C 1
ATOM 1378 O O . GLY A 1 179 ? 25.512 31.897 24.702 1.00 13.30 178 GLY A O 1
ATOM 1379 N N . LEU A 1 180 ? 25.098 33.984 23.972 1.00 11.76 179 LEU A N 1
ATOM 1380 C CA . LEU A 1 180 ? 24.766 33.599 22.645 1.00 11.97 179 LEU A CA 1
ATOM 1381 C C . LEU A 1 180 ? 26.057 33.372 21.885 1.00 10.40 179 LEU A C 1
ATOM 1382 O O . LEU A 1 180 ? 26.905 34.273 21.778 1.00 12.07 179 LEU A O 1
ATOM 1387 N N . ALA A 1 181 ? 26.180 32.174 21.319 1.00 13.29 180 ALA A N 1
ATOM 1388 C CA . ALA A 1 181 ? 27.248 31.843 20.356 1.00 12.38 180 ALA A CA 1
ATOM 1389 C C . ALA A 1 181 ? 26.801 32.262 18.950 1.00 13.46 180 ALA A C 1
ATOM 1390 O O . ALA A 1 181 ? 26.231 31.483 18.209 1.00 13.45 180 ALA A O 1
ATOM 1392 N N . VAL A 1 182 ? 27.089 33.510 18.611 1.00 12.62 181 VAL A N 1
ATOM 1393 C CA . VAL A 1 182 ? 26.592 34.120 17.392 1.00 14.69 181 VAL A CA 1
ATOM 1394 C C . VAL A 1 182 ? 27.097 33.363 16.178 1.00 14.77 181 VAL A C 1
ATOM 1395 O O . VAL A 1 182 ? 26.409 33.283 15.147 1.00 16.32 181 VAL A O 1
ATOM 1399 N N . TRP A 1 183 ? 28.280 32.772 16.309 1.00 13.81 182 TRP A N 1
ATOM 1400 C CA . TRP A 1 183 ? 28.901 32.057 15.202 1.00 13.28 182 TRP A CA 1
ATOM 1401 C C . TRP A 1 183 ? 28.158 30.815 14.721 1.00 13.79 182 TRP A C 1
ATOM 1402 O O . TRP A 1 183 ? 28.423 30.329 13.623 1.00 18.52 182 TRP A O 1
ATOM 1413 N N . GLY A 1 184 ? 27.249 30.295 15.534 1.00 14.43 183 GLY A N 1
ATOM 1414 C CA . GLY A 1 184 ? 26.354 29.206 15.120 1.00 15.85 183 GLY A CA 1
ATOM 1415 C C . GLY A 1 184 ? 25.331 29.651 14.070 1.00 15.73 183 GLY A C 1
ATOM 1416 O O . GLY A 1 184 ? 24.705 28.824 13.449 1.00 16.10 183 GLY A O 1
ATOM 1425 N N . ASP A 1 186 ? 22.253 30.785 14.119 1.00 16.47 185 ASP A N 1
ATOM 1426 C CA . ASP A 1 186 ? 20.818 30.507 14.180 1.00 17.55 185 ASP A CA 1
ATOM 1427 C C . ASP A 1 186 ? 19.984 31.774 14.069 1.00 17.01 185 ASP A C 1
ATOM 1428 O O . ASP A 1 186 ? 20.127 32.671 14.879 1.00 17.77 185 ASP A O 1
ATOM 1433 N N . PRO A 1 187 ? 19.071 31.824 13.082 1.00 16.50 186 PRO A N 1
ATOM 1434 C CA . PRO A 1 187 ? 18.343 33.080 12.980 1.00 15.85 186 PRO A CA 1
ATOM 1435 C C . PRO A 1 187 ? 17.429 33.429 14.161 1.00 17.94 186 PRO A C 1
ATOM 1436 O O . PRO A 1 187 ? 17.445 34.578 14.614 1.00 23.09 186 PRO A O 1
ATOM 1440 N N . ASN A 1 188 ? 16.723 32.462 14.721 1.00 15.72 187 ASN A N 1
ATOM 1441 C CA . ASN A 1 188 ? 15.781 32.779 15.810 1.00 15.43 187 ASN A CA 1
ATOM 1442 C C . ASN A 1 188 ? 16.409 33.127 17.157 1.00 16.12 187 ASN A C 1
ATOM 1443 O O . ASN A 1 188 ? 15.994 34.067 17.841 1.00 15.81 187 ASN A O 1
ATOM 1448 N N . ALA A 1 189 ? 17.427 32.367 17.519 1.00 16.41 188 ALA A N 1
ATOM 1449 C CA . ALA A 1 189 ? 18.178 32.591 18.764 1.00 15.32 188 ALA A CA 1
ATOM 1450 C C . ALA A 1 189 ? 18.747 34.008 18.849 1.00 14.63 188 ALA A C 1
ATOM 1451 O O . ALA A 1 189 ? 18.817 34.592 19.936 1.00 18.09 188 ALA A O 1
ATOM 1453 N N . ASP A 1 190 ? 19.147 34.552 17.704 1.00 16.01 189 ASP A N 1
ATOM 1454 C CA . ASP A 1 190 ? 19.718 35.884 17.599 1.00 17.15 189 ASP A CA 1
ATOM 1455 C C . ASP A 1 190 ? 18.824 37.048 18.030 1.00 15.92 189 ASP A C 1
ATOM 1456 O O . ASP A 1 190 ? 19.334 38.102 18.406 1.00 16.08 189 ASP A O 1
ATOM 1461 N N . HIS A 1 191 ? 17.515 36.851 18.047 1.00 17.08 190 HIS A N 1
ATOM 1462 C CA . HIS A 1 191 ? 16.579 37.951 18.296 1.00 17.93 190 HIS A CA 1
ATOM 1463 C C . HIS A 1 191 ? 16.189 38.057 19.737 1.00 17.50 190 HIS A C 1
ATOM 1464 O O . HIS A 1 191 ? 15.498 38.989 20.093 1.00 21.59 190 HIS A O 1
ATOM 1471 N N . GLN A 1 192 ? 16.555 37.082 20.562 1.00 19.73 191 GLN A N 1
ATOM 1472 C CA . GLN A 1 192 ? 16.189 37.112 21.951 1.00 20.49 191 GLN A CA 1
ATOM 1473 C C . GLN A 1 192 ? 17.136 38.027 22.740 1.00 19.08 191 GLN A C 1
ATOM 1474 O O . GLN A 1 192 ? 18.325 38.127 22.420 1.00 21.29 191 GLN A O 1
ATOM 1476 N N . LYS A 1 193 ? 16.633 38.657 23.797 1.00 18.75 192 LYS A N 1
ATOM 1477 C CA . LYS A 1 193 ? 17.468 39.417 24.711 1.00 20.63 192 LYS A CA 1
ATOM 1478 C C . LYS A 1 193 ? 18.260 38.429 25.556 1.00 20.32 192 LYS A C 1
ATOM 1479 O O . LYS A 1 193 ? 17.676 37.536 26.145 1.00 19.64 192 LYS A O 1
ATOM 1482 N N . VAL A 1 194 ? 19.576 38.587 25.605 1.00 17.23 193 VAL A N 1
ATOM 1483 C CA . VAL A 1 194 ? 20.465 37.655 26.348 1.00 16.72 193 VAL A CA 1
ATOM 1484 C C . VAL A 1 194 ? 21.485 38.469 27.132 1.00 15.78 193 VAL A C 1
ATOM 1485 O O . VAL A 1 194 ? 21.650 39.671 26.906 1.00 17.38 193 VAL A O 1
ATOM 1489 N N . ALA A 1 195 ? 22.167 37.828 28.065 1.00 15.51 194 ALA A N 1
ATOM 1490 C CA . ALA A 1 195 ? 23.145 38.485 28.930 1.00 14.89 194 ALA A CA 1
ATOM 1491 C C . ALA A 1 195 ? 24.418 38.904 28.203 1.00 15.97 194 ALA A C 1
ATOM 1492 O O . ALA A 1 195 ? 24.977 39.969 28.498 1.00 16.97 194 ALA A O 1
ATOM 1494 N N . HIS A 1 196 ? 24.873 38.058 27.271 1.00 13.54 195 HIS A N 1
ATOM 1495 C CA . HIS A 1 196 ? 26.093 38.284 26.529 1.00 10.62 195 HIS A CA 1
ATOM 1496 C C . HIS A 1 196 ? 25.921 37.713 25.136 1.00 11.86 195 HIS A C 1
ATOM 1497 O O . HIS A 1 196 ? 25.275 36.691 24.919 1.00 14.59 195 HIS A O 1
ATOM 1504 N N . ARG A 1 197 ? 26.548 38.393 24.196 1.00 14.06 196 ARG A N 1
ATOM 1505 C CA A ARG A 1 197 ? 26.584 37.957 22.832 0.50 14.09 196 ARG A CA 1
ATOM 1506 C CA B ARG A 1 197 ? 26.603 38.034 22.796 0.50 14.31 196 ARG A CA 1
ATOM 1507 C C . ARG A 1 197 ? 28.050 37.849 22.424 1.00 14.70 196 ARG A C 1
ATOM 1508 O O . ARG A 1 197 ? 28.853 38.774 22.607 1.00 16.73 196 ARG A O 1
ATOM 1523 N N . PHE A 1 198 ? 28.402 36.692 21.896 1.00 13.49 197 PHE A N 1
ATOM 1524 C CA . PHE A 1 198 ? 29.785 36.408 21.506 1.00 13.31 197 PHE A CA 1
ATOM 1525 C C . PHE A 1 198 ? 29.875 36.189 20.011 1.00 13.62 197 PHE A C 1
ATOM 1526 O O . PHE A 1 198 ? 29.364 35.215 19.513 1.00 12.52 197 PHE A O 1
ATOM 1534 N N . GLN A 1 199 ? 30.520 37.117 19.315 1.00 14.59 198 GLN A N 1
ATOM 1535 C CA . GLN A 1 199 ? 30.653 37.085 17.866 1.00 15.54 198 GLN A CA 1
ATOM 1536 C C . GLN A 1 199 ? 31.515 35.909 17.445 1.00 14.99 198 GLN A C 1
ATOM 1537 O O . GLN A 1 199 ? 31.244 35.278 16.455 1.00 19.77 198 GLN A O 1
ATOM 1543 N N . LYS A 1 200 ? 32.577 35.653 18.199 1.00 15.70 199 LYS A N 1
ATOM 1544 C CA . LYS A 1 200 ? 33.442 34.511 17.953 1.00 18.08 199 LYS A CA 1
ATOM 1545 C C . LYS A 1 200 ? 33.904 33.913 19.277 1.00 16.15 199 LYS A C 1
ATOM 1546 O O . LYS A 1 200 ? 33.825 34.572 20.317 1.00 13.96 199 LYS A O 1
ATOM 1549 N N . PRO A 1 201 ? 34.350 32.658 19.242 1.00 15.71 200 PRO A N 1
ATOM 1550 C CA . PRO A 1 201 ? 34.634 31.953 20.504 1.00 16.31 200 PRO A CA 1
ATOM 1551 C C . PRO A 1 201 ? 35.572 32.632 21.476 1.00 15.66 200 PRO A C 1
ATOM 1552 O O . PRO A 1 201 ? 35.312 32.634 22.690 1.00 15.36 200 PRO A O 1
ATOM 1556 N N . LEU A 1 202 ? 36.643 33.227 20.967 1.00 15.19 201 LEU A N 1
ATOM 1557 C CA . LEU A 1 202 ? 37.615 33.878 21.841 1.00 14.64 201 LEU A CA 1
ATOM 1558 C C . LEU A 1 202 ? 37.078 35.121 22.597 1.00 14.74 201 LEU A C 1
ATOM 1559 O O . LEU A 1 202 ? 37.636 35.553 23.611 1.00 16.14 201 LEU A O 1
ATOM 1564 N N . ASP A 1 203 ? 35.955 35.652 22.138 1.00 14.68 202 ASP A N 1
ATOM 1565 C CA . ASP A 1 203 ? 35.308 36.764 22.820 1.00 14.81 202 ASP A CA 1
ATOM 1566 C C . ASP A 1 203 ? 34.813 36.395 24.213 1.00 14.28 202 ASP A C 1
ATOM 1567 O O . ASP A 1 203 ? 34.632 37.268 25.043 1.00 16.02 202 ASP A O 1
ATOM 1572 N N . ILE A 1 204 ? 34.567 35.108 24.442 1.00 14.48 203 ILE A N 1
ATOM 1573 C CA . ILE A 1 204 ? 34.217 34.614 25.786 1.00 13.12 203 ILE A CA 1
ATOM 1574 C C . ILE A 1 204 ? 35.316 34.992 26.798 1.00 13.95 203 ILE A C 1
ATOM 1575 O O . ILE A 1 204 ? 35.008 35.311 27.938 1.00 13.51 203 ILE A O 1
ATOM 1580 N N . LEU A 1 205 ? 36.583 35.025 26.369 1.00 13.64 204 LEU A N 1
ATOM 1581 C CA . LEU A 1 205 ? 37.658 35.387 27.287 1.00 12.92 204 LEU A CA 1
ATOM 1582 C C . LEU A 1 205 ? 37.524 36.785 27.832 1.00 14.17 204 LEU A C 1
ATOM 1583 O O . LEU A 1 205 ? 38.103 37.083 28.890 1.00 16.16 204 LEU A O 1
ATOM 1588 N N . GLU A 1 206 ? 36.812 37.660 27.132 1.00 15.47 205 GLU A N 1
ATOM 1589 C CA . GLU A 1 206 ? 36.624 39.034 27.603 1.00 18.69 205 GLU A CA 1
ATOM 1590 C C . GLU A 1 206 ? 35.870 39.079 28.946 1.00 20.14 205 GLU A C 1
ATOM 1591 O O . GLU A 1 206 ? 36.002 40.054 29.672 1.00 20.36 205 GLU A O 1
ATOM 1595 N N . LEU A 1 207 ? 35.100 38.044 29.286 1.00 18.47 206 LEU A N 1
ATOM 1596 C CA . LEU A 1 207 ? 34.469 37.967 30.610 1.00 19.57 206 LEU A CA 1
ATOM 1597 C C . LEU A 1 207 ? 35.457 37.801 31.745 1.00 20.09 206 LEU A C 1
ATOM 1598 O O . LEU A 1 207 ? 35.063 37.936 32.899 1.00 23.11 206 LEU A O 1
ATOM 1603 N N . PHE A 1 208 ? 36.694 37.427 31.445 1.00 21.23 207 PHE A N 1
ATOM 1604 C CA . PHE A 1 208 ? 37.693 37.070 32.476 1.00 22.97 207 PHE A CA 1
ATOM 1605 C C . PHE A 1 208 ? 38.972 37.892 32.335 1.00 27.09 207 PHE A C 1
ATOM 1606 O O . PHE A 1 208 ? 38.897 39.108 32.184 1.00 29.40 207 PHE A O 1
#

B-factor: mean 19.44, std 7.95, range [5.83, 58.16]

InterPro domains:
  IPR006439 HAD hydrolase, subfamily IA [TIGR01549] (6-173)
  IPR023198 Phosphoglycolate phosphatase-like, domain 2 [G3DSA:1.10.150.240] (17-76)
  IPR023214 HAD superfamily [G3DSA:3.40.50.1000] (77-206)
  IPR036412 HAD-like superfamily [SSF56784] (1-206)
  IPR041492 Haloacid dehalogenase-like hydrolase [PF13419] (7-177)
  IPR050155 HAD-like hydrolase superfamily [PTHR43434] (1-198)

Organism: Lactiplantibacillus plantarum (strain ATCC BAA-793 / NCIMB 8826 / WCFS1) (NCBI:txid220668)

Foldseek 3Di:
DFQAEEEPDLFFKPCLVVLQVLLVLVVVVVDGADPVLSQVLVQAQLVNVVRVPDNVCSVVSVVSSLVSLVCLVVMDTDPPNLVLLVPPDLSHQYEYQYQAAPVSVVSNVPPPRHFDYFYVPRDVDHFVALVSVVVRCVRVVGQQDRYEYEDAHVRSVSNNVNRVHFYEYRCSGHDPSVPDDGDYYDPHSNVVVVVD

Solvent-accessible surface area: 9810 Å² total

CATH classification: 3.40.50.1000 (+1 more: 1.10.150.240)

Nearest PDB structures (foldseek):
  2hdo-assembly1_A  TM=1.002E+00  e=5.796E-37  Lactiplantibacillus plantarum
  4rn3-assembly1_A  TM=7.430E-01  e=6.888E-13  Geobacter sulfurreducens PCA
  4rn3-assembly2_B  TM=7.808E-01  e=4.076E-12  Geobacter sulfurreducens PCA
  2yy6-assembly2_B  TM=8.182E-01  e=2.570E-11  Aquifex aeolicus VF5
  3e58-assembly1_A  TM=7.522E-01  e=8.196E-12  Streptococcus thermophilus LMG 18311